Protein AF-A0A1X0S611-F1 (afdb_monomer)

Solvent-accessible surface area (backbone atoms only — not comparable to full-atom values): 12880 Å² total; per-residue (Å²): 136,90,81,84,82,84,80,88,75,86,78,85,78,83,82,81,89,82,76,94,72,79,83,72,86,81,73,83,75,75,50,75,68,51,56,59,52,55,72,75,65,69,83,84,80,80,79,81,92,82,88,82,82,88,85,90,76,90,72,86,75,93,53,73,65,59,56,52,50,50,50,50,52,51,50,50,53,53,49,53,55,48,52,52,51,51,53,52,51,53,52,53,49,53,54,53,49,54,55,50,50,54,52,54,53,54,26,62,75,40,91,64,35,87,59,35,82,76,49,53,73,68,55,40,54,50,52,48,55,53,48,52,52,52,50,53,53,50,49,52,53,50,52,52,51,49,53,51,51,52,52,50,50,50,53,49,50,55,54,49,56,69,70,67,60,68,68,96,86,63,83,82,75,70,83,74,75,63,86,79,77,82,72,77,83,77,78,80,82,83,81,88,72,91,133

Secondary structure (DSSP, 8-state):
----------------------------PPPHHHHHHHHH-----PPPP--------------HHHHHHHHHHHHHHHHHHHHHHHHHHHHHHHHHHHHHHHHHHHHHHSTTHHHHTT--HHHHHHHHHHHHHHHHHHHHHHHHHHHHHHHHHHHHHHHHHHHS---TT----GGG------PPPPPPP------

Radius of gyration: 43.77 Å; Cα contacts (8 Å, |Δi|>4): 21; chains: 1; bounding box: 104×53×118 Å

Sequence (195 aa):
MYSTIDHNTNNNRNNNSNNSTVKLPYDTMPSISDRIYNNKYQPVYQQPPSSNNRETTDVSSPNSMEDEMMQKNMQEIFEKKRRRRESHNAVERRRRENINERINELATLLPDSREAIKSNKGTILRKSVDHIRFLHDKLRQHQQRIQELESALELYRVRLGQQMMPPPGHPLDISAIQPHYHHPPLPPPSNTKDM

InterPro domains:
  IPR011598 Myc-type, basic helix-loop-helix (bHLH) domain [PF00010] (84-135)
  IPR011598 Myc-type, basic helix-loop-helix (bHLH) domain [PS50888] (83-135)
  IPR011598 Myc-type, basic helix-loop-helix (bHLH) domain [SM00353] (89-141)
  IPR036638 Helix-loop-helix DNA-binding domain superfamily [G3DSA:4.10.280.10] (70-164)
  IPR036638 Helix-loop-helix DNA-binding domain superfamily [SSF47459] (84-159)

pLDDT: mean 70.22, std 22.09, range [33.5, 98.69]

Structure (mmCIF, N/CA/C/O backbone):
data_AF-A0A1X0S611-F1
#
_entry.id   AF-A0A1X0S611-F1
#
loop_
_atom_site.group_PDB
_atom_site.id
_atom_site.type_symbol
_atom_site.label_atom_id
_atom_site.label_alt_id
_atom_site.label_comp_id
_atom_site.label_asym_id
_atom_site.label_entity_id
_atom_site.label_seq_id
_atom_site.pdbx_PDB_ins_code
_atom_site.Cartn_x
_atom_site.Cartn_y
_atom_site.Cartn_z
_atom_site.occupancy
_atom_site.B_iso_or_equiv
_atom_site.auth_seq_id
_atom_site.auth_comp_id
_atom_site.auth_asym_id
_atom_site.auth_atom_id
_atom_site.pdbx_PDB_model_num
ATOM 1 N N . MET A 1 1 ? 17.564 -35.921 28.754 1.00 46.03 1 MET A N 1
ATOM 2 C CA . MET A 1 1 ? 17.457 -36.494 27.397 1.00 46.03 1 MET A CA 1
ATOM 3 C C . MET A 1 1 ? 17.409 -35.332 26.425 1.00 46.03 1 MET A C 1
ATOM 5 O O . MET A 1 1 ? 16.431 -34.599 26.426 1.00 46.03 1 MET A O 1
ATOM 9 N N . TYR A 1 2 ? 18.512 -35.083 25.722 1.00 34.78 2 TYR A N 1
ATOM 10 C CA . TYR A 1 2 ? 18.621 -34.000 24.745 1.00 34.78 2 TYR A CA 1
ATOM 11 C C . TYR A 1 2 ? 17.792 -34.345 23.498 1.00 34.78 2 TYR A C 1
ATOM 13 O O . TYR A 1 2 ? 17.845 -35.476 23.025 1.00 34.78 2 TYR A O 1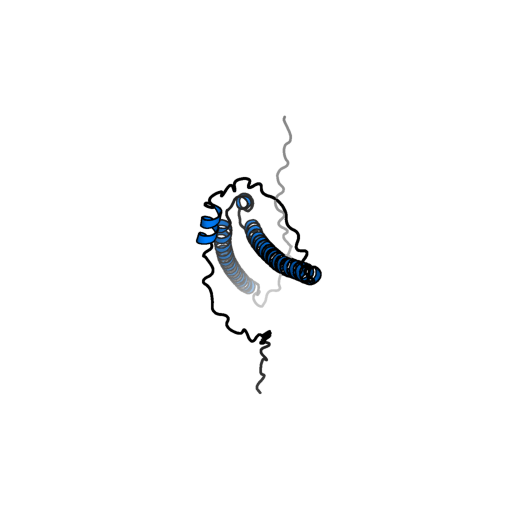
ATOM 21 N N . SER A 1 3 ? 17.041 -33.384 22.962 1.00 46.47 3 SER A 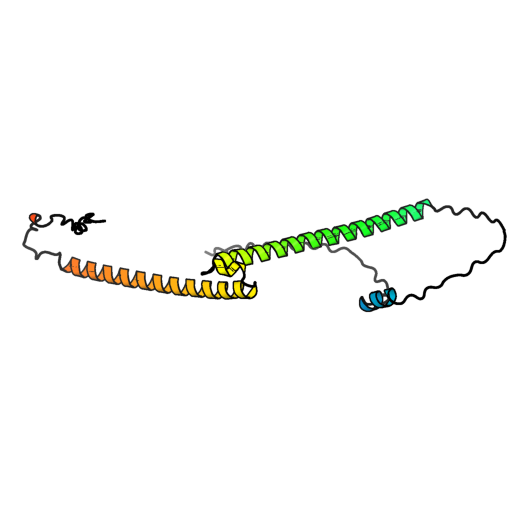N 1
ATOM 22 C CA . SER A 1 3 ? 16.505 -33.448 21.598 1.00 46.47 3 SER A CA 1
ATOM 23 C C . SER A 1 3 ? 16.930 -32.188 20.860 1.00 46.47 3 SER A C 1
ATOM 25 O O . SER A 1 3 ? 16.508 -31.079 21.179 1.00 46.47 3 SER A O 1
ATOM 27 N N . THR A 1 4 ? 17.855 -32.401 19.933 1.00 53.31 4 THR A N 1
ATOM 28 C CA . THR A 1 4 ? 18.449 -31.426 19.024 1.00 53.31 4 THR A CA 1
ATOM 29 C C . THR A 1 4 ? 17.431 -31.065 17.944 1.00 53.31 4 THR A C 1
ATOM 31 O O . THR A 1 4 ? 16.879 -31.949 17.298 1.00 53.31 4 THR A O 1
ATOM 34 N N . ILE A 1 5 ? 17.169 -29.769 17.763 1.00 53.72 5 ILE A N 1
ATOM 35 C CA . ILE A 1 5 ? 16.379 -29.238 16.647 1.00 53.72 5 ILE A CA 1
ATOM 36 C C . ILE A 1 5 ? 17.351 -28.943 15.502 1.00 53.72 5 ILE A C 1
ATOM 38 O O . ILE A 1 5 ? 18.144 -27.997 15.572 1.00 53.72 5 ILE A O 1
ATOM 42 N N . ASP A 1 6 ? 17.295 -29.766 14.458 1.00 52.16 6 ASP A N 1
ATOM 43 C CA . ASP A 1 6 ? 18.127 -29.619 13.267 1.00 52.16 6 ASP A CA 1
ATOM 44 C C . ASP A 1 6 ? 17.764 -28.352 12.480 1.00 52.16 6 ASP A C 1
ATOM 46 O O . ASP A 1 6 ? 16.625 -28.125 12.068 1.00 52.16 6 ASP A O 1
ATOM 50 N N . HIS A 1 7 ? 18.774 -27.510 12.265 1.00 48.69 7 HIS A N 1
ATOM 51 C CA . HIS A 1 7 ? 18.708 -26.319 11.428 1.00 48.69 7 HIS A CA 1
ATOM 52 C C . HIS A 1 7 ? 18.864 -26.706 9.952 1.00 48.69 7 HIS A C 1
ATOM 54 O O . HIS A 1 7 ? 19.963 -27.028 9.502 1.00 48.69 7 HIS A O 1
ATOM 60 N N . ASN A 1 8 ? 17.796 -26.592 9.161 1.00 34.81 8 ASN A N 1
ATOM 61 C CA . ASN A 1 8 ? 17.879 -26.710 7.705 1.00 34.81 8 ASN A CA 1
ATOM 62 C C . ASN A 1 8 ? 18.282 -25.362 7.077 1.00 34.81 8 ASN A C 1
ATOM 64 O O . ASN A 1 8 ? 17.438 -24.550 6.699 1.00 34.81 8 ASN A O 1
ATOM 68 N N . THR A 1 9 ? 19.590 -25.103 6.999 1.00 45.81 9 THR A N 1
ATOM 69 C CA . THR A 1 9 ? 20.160 -23.999 6.209 1.00 45.81 9 THR A CA 1
ATOM 70 C C . THR A 1 9 ? 20.508 -24.511 4.815 1.00 45.81 9 THR A C 1
ATOM 72 O O . THR A 1 9 ? 21.551 -25.131 4.609 1.00 45.81 9 THR A O 1
ATOM 75 N N . ASN A 1 10 ? 19.645 -24.225 3.841 1.00 37.78 10 ASN A N 1
ATOM 76 C CA . ASN A 1 10 ? 19.917 -24.500 2.432 1.00 37.78 10 ASN A CA 1
ATOM 77 C C . ASN A 1 10 ? 20.967 -23.512 1.890 1.00 37.78 10 ASN A C 1
ATOM 79 O O . ASN A 1 10 ? 20.659 -22.428 1.397 1.00 37.78 10 ASN A O 1
ATOM 83 N N . ASN A 1 11 ? 22.233 -23.913 1.997 1.00 38.81 11 ASN A N 1
ATOM 84 C CA . ASN A 1 11 ? 23.381 -23.290 1.347 1.00 38.81 11 ASN A CA 1
ATOM 85 C C . ASN A 1 11 ? 23.437 -23.708 -0.129 1.00 38.81 11 ASN A C 1
ATOM 87 O O . ASN A 1 11 ? 23.967 -24.768 -0.448 1.00 38.81 11 ASN A O 1
ATOM 91 N N . ASN A 1 12 ? 22.973 -22.858 -1.046 1.00 34.50 12 ASN A N 1
ATOM 92 C CA . ASN A 1 12 ? 23.286 -23.015 -2.469 1.00 34.50 12 ASN A CA 1
ATOM 93 C C . ASN A 1 12 ? 24.496 -22.139 -2.840 1.00 34.50 12 ASN A C 1
ATOM 95 O O . ASN A 1 12 ? 24.361 -21.064 -3.424 1.00 34.50 12 ASN A O 1
ATOM 99 N N . ARG A 1 13 ? 25.695 -22.585 -2.438 1.00 36.66 13 ARG A N 1
ATOM 100 C CA . ARG A 1 13 ? 26.975 -22.080 -2.960 1.00 36.66 13 ARG A CA 1
ATOM 101 C C . ARG A 1 13 ? 27.316 -22.872 -4.215 1.00 36.66 13 ARG A C 1
ATOM 103 O O . ARG A 1 13 ? 27.885 -23.954 -4.120 1.00 36.66 13 ARG A O 1
ATOM 110 N N . ASN A 1 14 ? 27.006 -22.319 -5.382 1.00 35.62 14 ASN A N 1
ATOM 111 C CA . ASN A 1 14 ? 27.506 -22.865 -6.636 1.00 35.62 14 ASN A CA 1
ATOM 112 C C . ASN A 1 14 ? 28.838 -22.180 -6.983 1.00 35.62 14 ASN A C 1
ATOM 114 O O . ASN A 1 14 ? 28.870 -21.095 -7.564 1.00 35.62 14 ASN A O 1
ATOM 118 N N . ASN A 1 15 ? 29.935 -22.801 -6.545 1.00 35.25 15 ASN A N 1
ATOM 119 C CA . ASN A 1 15 ? 31.298 -22.465 -6.944 1.00 35.25 15 ASN A CA 1
ATOM 120 C C . ASN A 1 15 ? 31.569 -23.075 -8.322 1.00 35.25 15 ASN A C 1
ATOM 122 O O . ASN A 1 15 ? 31.687 -24.291 -8.440 1.00 35.25 15 ASN A O 1
ATOM 126 N N . ASN A 1 16 ? 31.742 -22.237 -9.341 1.00 33.53 16 ASN A N 1
ATOM 127 C CA . ASN A 1 16 ? 32.434 -22.635 -10.563 1.00 33.53 16 ASN A CA 1
ATOM 128 C C . ASN A 1 16 ? 33.690 -21.771 -10.717 1.00 33.53 16 ASN A C 1
ATOM 130 O O . ASN A 1 16 ? 33.686 -20.737 -11.386 1.00 33.53 16 ASN A O 1
ATOM 134 N N . SER A 1 17 ? 34.753 -22.184 -10.024 1.00 40.09 17 SER A N 1
ATOM 135 C CA . SER A 1 17 ? 36.119 -21.783 -10.347 1.00 40.09 17 SER A CA 1
ATOM 136 C C . SER A 1 17 ? 36.537 -22.551 -11.585 1.00 40.09 17 SER A C 1
ATOM 138 O O . SER A 1 17 ? 36.675 -23.764 -11.497 1.00 40.09 17 SER A O 1
ATOM 140 N N . ASN A 1 18 ? 36.723 -21.842 -12.697 1.00 40.16 18 ASN A N 1
ATOM 141 C CA . ASN A 1 18 ? 37.739 -22.109 -13.717 1.00 40.16 18 ASN A CA 1
ATOM 142 C C . ASN A 1 18 ? 37.683 -20.993 -14.765 1.00 40.16 18 ASN A C 1
ATOM 144 O O . ASN A 1 18 ? 36.907 -21.062 -15.715 1.00 40.16 18 ASN A O 1
ATOM 148 N N . ASN A 1 19 ? 38.524 -19.967 -14.607 1.00 33.50 19 ASN A N 1
ATOM 149 C CA . ASN A 1 19 ? 39.162 -19.375 -15.778 1.00 33.50 19 ASN A CA 1
ATOM 150 C C . ASN A 1 19 ? 40.484 -18.696 -15.400 1.00 33.50 19 ASN A C 1
ATOM 152 O O . ASN A 1 19 ? 40.504 -17.582 -14.869 1.00 33.50 19 ASN A O 1
ATOM 156 N N . SER A 1 20 ? 41.588 -19.382 -15.691 1.00 42.25 20 SER A N 1
ATOM 157 C CA . SER A 1 20 ? 42.933 -18.814 -15.739 1.00 42.25 20 SER A CA 1
ATOM 158 C C . SER A 1 20 ? 42.959 -17.689 -16.774 1.00 42.25 20 SER A C 1
ATOM 160 O O . SER A 1 20 ? 43.122 -17.923 -17.967 1.00 42.25 20 SER A O 1
ATOM 162 N N . THR A 1 21 ? 42.756 -16.453 -16.320 1.00 40.72 21 THR A N 1
ATOM 163 C CA . THR A 1 21 ? 42.881 -15.265 -17.167 1.00 40.72 21 THR A CA 1
ATOM 164 C C . THR A 1 21 ? 44.327 -14.800 -17.113 1.00 40.72 21 THR A C 1
ATOM 166 O O . THR A 1 21 ? 44.762 -14.174 -16.146 1.00 40.72 21 THR A O 1
ATOM 169 N N . VAL A 1 22 ? 45.074 -15.139 -18.161 1.00 44.94 22 VAL A N 1
ATOM 170 C CA . VAL A 1 22 ? 46.341 -14.494 -18.513 1.00 44.94 22 VAL A CA 1
ATOM 171 C C . VAL A 1 22 ? 46.105 -12.978 -18.525 1.00 44.94 22 VAL A C 1
ATOM 173 O O . VAL A 1 22 ? 45.240 -12.487 -19.251 1.00 44.94 22 VAL A O 1
ATOM 176 N N . LYS A 1 23 ? 46.822 -12.233 -17.675 1.00 43.84 23 LYS A N 1
ATOM 177 C CA . LYS A 1 23 ? 46.734 -10.769 -17.619 1.00 43.84 23 LYS A CA 1
ATOM 178 C C . LYS A 1 23 ? 47.411 -10.182 -18.860 1.00 43.84 23 LYS A C 1
ATOM 180 O O . LYS A 1 23 ? 48.634 -10.123 -18.917 1.00 43.84 23 LYS A O 1
ATOM 185 N N . LEU A 1 24 ? 46.616 -9.756 -19.838 1.00 41.81 24 LEU A N 1
ATOM 186 C CA . LEU A 1 24 ? 47.072 -8.844 -20.889 1.00 41.81 24 LEU A CA 1
ATOM 187 C C . LEU A 1 24 ? 47.237 -7.430 -20.297 1.00 41.81 24 LEU A C 1
ATOM 189 O O . LEU A 1 24 ? 46.430 -7.046 -19.442 1.00 41.81 24 LEU A O 1
ATOM 193 N N . PRO A 1 25 ? 48.258 -6.659 -20.712 1.00 50.97 25 PRO A N 1
ATOM 194 C CA . PRO A 1 25 ? 48.438 -5.288 -20.260 1.00 50.97 25 PRO A CA 1
ATOM 195 C C . PRO A 1 25 ? 47.278 -4.423 -20.764 1.00 50.97 25 PRO A C 1
ATOM 197 O O . PRO A 1 25 ? 46.859 -4.495 -21.915 1.00 50.97 25 PRO A O 1
ATOM 200 N N . TYR A 1 26 ? 46.717 -3.651 -19.847 1.00 36.66 26 TYR A N 1
ATOM 201 C CA . TYR A 1 26 ? 45.589 -2.756 -20.059 1.00 36.66 26 TYR A CA 1
ATOM 202 C C . TYR A 1 26 ? 46.072 -1.509 -20.801 1.00 36.66 26 TYR A C 1
ATOM 204 O O . TYR A 1 26 ? 46.675 -0.629 -20.191 1.00 36.66 26 TYR A O 1
ATOM 212 N N . ASP A 1 27 ? 45.752 -1.411 -22.089 1.00 46.06 27 ASP A N 1
ATOM 213 C CA . ASP A 1 27 ? 45.597 -0.108 -22.726 1.00 46.06 27 ASP A CA 1
ATOM 214 C C . ASP A 1 27 ? 44.332 0.549 -22.162 1.00 46.06 27 ASP A C 1
ATOM 216 O O . ASP A 1 27 ? 43.237 -0.026 -22.168 1.00 46.06 27 ASP A O 1
ATOM 220 N N . THR A 1 28 ? 44.505 1.748 -21.613 1.00 61.50 28 THR A N 1
ATOM 221 C CA . THR A 1 28 ? 43.464 2.605 -21.043 1.00 61.50 28 THR A CA 1
ATOM 222 C C . THR A 1 28 ? 42.256 2.695 -21.978 1.00 61.50 28 THR A C 1
ATOM 224 O O . THR A 1 28 ? 42.319 3.302 -23.045 1.00 61.50 28 THR A O 1
ATOM 227 N N . MET A 1 29 ? 41.125 2.104 -21.583 1.00 54.28 29 MET A N 1
ATOM 228 C CA . MET A 1 29 ? 39.867 2.269 -22.314 1.00 54.28 29 MET A CA 1
ATOM 229 C C . MET A 1 29 ? 39.398 3.727 -22.183 1.00 54.28 29 MET A C 1
ATOM 231 O O . MET A 1 29 ? 39.235 4.185 -21.049 1.00 54.28 29 MET A O 1
ATOM 235 N N . PRO A 1 30 ? 39.130 4.447 -23.292 1.00 57.91 30 PRO A N 1
ATOM 236 C CA . PRO A 1 30 ? 38.671 5.828 -23.219 1.00 57.91 30 PRO A CA 1
ATOM 237 C C . PRO A 1 30 ? 37.343 5.913 -22.469 1.00 57.91 30 PRO A C 1
ATOM 239 O O . PRO A 1 30 ? 36.45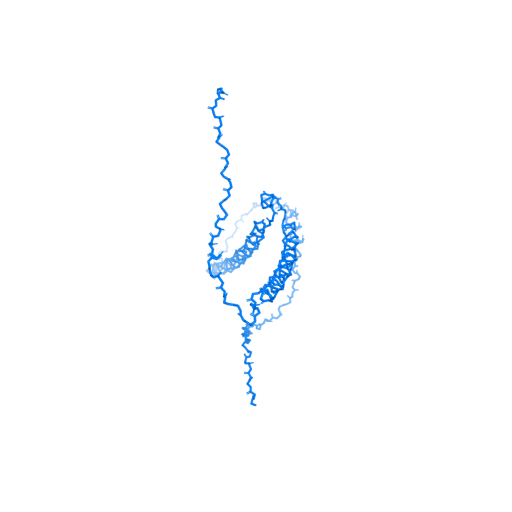6 5.064 -22.657 1.00 57.91 30 PRO A O 1
ATOM 242 N N . SER A 1 31 ? 37.208 6.949 -21.643 1.00 63.25 31 SER A N 1
ATOM 243 C CA . SER A 1 31 ? 36.001 7.226 -20.874 1.00 63.25 31 SER A CA 1
ATOM 244 C C . SER A 1 31 ? 34.794 7.382 -21.804 1.00 63.25 31 SER A C 1
ATOM 246 O O . SER A 1 31 ? 34.913 7.725 -22.983 1.00 63.25 31 SER A O 1
ATOM 248 N N . ILE A 1 32 ? 33.589 7.153 -21.280 1.00 55.84 32 ILE A N 1
ATOM 249 C CA . ILE A 1 32 ? 32.337 7.388 -22.019 1.00 55.84 32 ILE A CA 1
ATOM 250 C C . ILE A 1 32 ? 32.282 8.844 -22.517 1.00 55.84 32 ILE A C 1
ATOM 252 O O . ILE A 1 32 ? 31.799 9.100 -23.620 1.00 55.84 32 ILE A O 1
ATOM 256 N N . SER A 1 33 ? 32.864 9.767 -21.749 1.00 55.22 33 SER A N 1
ATOM 257 C CA . SER A 1 33 ? 33.065 11.167 -22.124 1.00 55.22 33 SER A CA 1
ATOM 258 C C . SER A 1 33 ? 33.928 11.317 -23.385 1.00 55.22 33 SER A C 1
ATOM 260 O O . SER A 1 33 ? 33.558 12.060 -24.292 1.00 55.22 33 SER A O 1
ATOM 262 N N . ASP A 1 34 ? 35.017 10.549 -23.490 1.00 54.09 34 ASP A N 1
ATOM 263 C CA . ASP A 1 34 ? 35.972 10.610 -24.607 1.00 54.09 34 ASP A CA 1
ATOM 264 C C . ASP A 1 34 ? 35.366 10.049 -25.900 1.00 54.09 34 ASP A C 1
ATOM 266 O O . ASP A 1 34 ? 35.589 10.578 -26.989 1.00 54.09 34 ASP A O 1
ATOM 270 N N . ARG A 1 35 ? 34.518 9.015 -25.795 1.00 62.72 35 ARG A N 1
ATOM 271 C CA . ARG A 1 35 ? 33.796 8.470 -26.959 1.00 62.72 35 ARG A CA 1
ATOM 272 C C . ARG A 1 35 ? 32.777 9.449 -27.532 1.00 62.72 35 ARG A C 1
ATOM 274 O O . ARG A 1 35 ? 32.629 9.527 -28.749 1.00 62.72 35 ARG A O 1
ATOM 281 N N . ILE A 1 36 ? 32.060 10.172 -26.674 1.00 54.66 36 ILE A N 1
ATOM 282 C CA . ILE A 1 36 ? 31.048 11.142 -27.113 1.00 54.66 36 ILE A CA 1
ATOM 283 C C . ILE A 1 36 ? 31.720 12.380 -27.722 1.00 54.66 36 ILE A C 1
ATOM 285 O O . ILE A 1 36 ? 31.214 12.916 -28.708 1.00 54.66 36 ILE A O 1
ATOM 289 N N . TYR A 1 37 ? 32.880 12.794 -27.200 1.00 53.16 37 TYR A N 1
ATOM 290 C CA . TYR A 1 37 ? 33.639 13.921 -27.743 1.00 53.16 37 TYR A CA 1
ATOM 291 C C . TYR A 1 37 ? 34.227 13.614 -29.133 1.00 53.16 37 TYR A C 1
ATOM 293 O O . TYR A 1 37 ? 34.031 14.398 -30.064 1.00 53.16 37 TYR A O 1
ATOM 301 N N . ASN A 1 38 ? 34.830 12.432 -29.321 1.00 52.34 38 ASN A N 1
ATOM 302 C CA . ASN A 1 38 ? 35.396 12.029 -30.617 1.00 52.34 38 ASN A CA 1
ATOM 303 C C . ASN A 1 38 ? 34.352 11.877 -31.734 1.00 52.34 38 ASN A C 1
ATOM 305 O O . ASN A 1 38 ? 34.681 12.056 -32.902 1.00 52.34 38 ASN A O 1
ATOM 309 N N . ASN A 1 39 ? 33.094 11.570 -31.405 1.00 53.56 39 ASN A N 1
ATOM 310 C CA . ASN A 1 39 ? 32.045 11.414 -32.416 1.00 53.56 39 ASN A CA 1
ATOM 311 C C . ASN A 1 39 ? 31.429 12.753 -32.868 1.00 53.56 39 ASN A C 1
ATOM 313 O O . ASN A 1 39 ? 30.720 12.788 -33.871 1.00 53.56 39 ASN A O 1
ATOM 317 N N . LYS A 1 40 ? 31.667 13.850 -32.132 1.00 47.44 40 LYS A N 1
ATOM 318 C CA . LYS A 1 40 ? 31.130 15.186 -32.454 1.00 47.44 40 LYS A CA 1
ATOM 319 C C . LYS A 1 40 ? 32.130 16.079 -33.203 1.00 47.44 40 LYS A C 1
ATOM 321 O O . LYS A 1 40 ? 31.713 17.067 -33.797 1.00 47.44 40 LYS A O 1
ATOM 326 N N . TYR A 1 41 ? 33.415 15.713 -33.210 1.00 47.78 41 TYR A N 1
ATOM 327 C CA . TYR A 1 41 ? 34.498 16.438 -33.881 1.00 47.78 41 TYR A CA 1
ATOM 328 C C . TYR A 1 41 ? 35.406 15.468 -34.657 1.00 47.78 41 TYR A C 1
ATOM 330 O O . TYR A 1 41 ? 36.526 15.181 -34.248 1.00 47.78 41 TYR A O 1
ATOM 338 N N . GLN A 1 42 ? 34.924 14.957 -35.790 1.00 42.88 42 GLN A N 1
ATOM 339 C CA . GLN A 1 42 ? 35.771 14.357 -36.827 1.00 42.88 42 GLN A CA 1
ATOM 340 C C . GLN A 1 42 ? 35.903 15.375 -37.973 1.00 42.88 42 GLN A C 1
ATOM 342 O O . GLN A 1 42 ? 34.872 15.824 -38.482 1.00 42.88 42 GLN A O 1
ATOM 347 N N . PRO A 1 43 ? 37.119 15.784 -38.381 1.00 46.09 43 PRO A N 1
ATOM 348 C CA . PRO A 1 43 ? 37.293 16.616 -39.563 1.00 46.09 43 PRO A CA 1
ATOM 349 C C . PRO A 1 43 ? 36.960 15.793 -40.814 1.00 46.09 43 PRO A C 1
ATOM 351 O O . PRO A 1 43 ? 37.467 14.690 -41.008 1.00 46.09 43 PRO A O 1
ATOM 354 N N . VAL A 1 44 ? 36.091 16.331 -41.670 1.00 46.47 44 VAL A N 1
ATOM 355 C CA . VAL A 1 44 ? 35.784 15.750 -42.981 1.00 46.47 44 VAL A CA 1
ATOM 356 C C . VAL A 1 44 ? 37.004 15.950 -43.879 1.00 46.47 44 VAL A C 1
ATOM 358 O O . VAL A 1 44 ? 37.215 17.034 -44.415 1.00 46.47 44 VAL A O 1
ATOM 361 N N . TYR A 1 45 ? 37.822 14.914 -44.048 1.00 40.16 45 TYR A N 1
ATOM 362 C CA . TYR A 1 45 ? 38.813 14.891 -45.119 1.00 40.16 45 TYR A CA 1
ATOM 363 C C . TYR A 1 45 ? 38.128 14.446 -46.414 1.00 40.16 45 TYR A C 1
ATOM 365 O O . TYR A 1 45 ? 37.970 13.256 -46.680 1.00 40.16 45 TYR A O 1
ATOM 373 N N . GLN A 1 46 ? 37.706 15.418 -47.225 1.00 41.88 46 GLN A N 1
ATOM 374 C CA . GLN A 1 46 ? 37.453 15.204 -48.649 1.00 41.88 46 GLN A CA 1
ATOM 375 C C . GLN A 1 46 ? 38.799 14.876 -49.322 1.00 41.88 46 GLN A C 1
ATOM 377 O O . GLN A 1 46 ? 39.719 15.692 -49.278 1.00 41.88 46 GLN A O 1
ATOM 382 N N . GLN A 1 47 ? 38.937 13.700 -49.938 1.00 43.44 47 GLN A N 1
ATOM 383 C CA . GLN A 1 47 ? 40.083 13.406 -50.810 1.00 43.44 47 GLN A CA 1
ATOM 384 C C . GLN A 1 47 ? 39.830 13.964 -52.228 1.00 43.44 47 GLN A C 1
ATOM 386 O O . GLN A 1 47 ? 38.696 13.875 -52.706 1.00 43.44 47 GLN A O 1
ATOM 391 N N . PRO A 1 48 ? 40.842 14.531 -52.919 1.00 47.47 48 PRO A N 1
ATOM 392 C CA . PRO A 1 48 ? 40.713 14.965 -54.312 1.00 47.47 48 PRO A CA 1
ATOM 393 C C . PRO A 1 48 ? 40.745 13.768 -55.287 1.00 47.47 48 PRO A C 1
ATOM 395 O O . PRO A 1 48 ? 41.310 12.725 -54.951 1.00 47.47 48 PRO A O 1
ATOM 398 N N . PRO A 1 49 ? 40.195 13.891 -56.513 1.00 45.16 49 PRO A N 1
ATOM 399 C CA . PRO A 1 49 ? 40.282 12.830 -57.507 1.00 45.16 49 PRO A CA 1
ATOM 400 C C . PRO A 1 49 ? 41.686 12.819 -58.126 1.00 45.16 49 PRO A C 1
ATOM 402 O O . PRO A 1 49 ? 42.095 13.776 -58.780 1.00 45.16 49 PRO A O 1
ATOM 405 N N . SER A 1 50 ? 42.436 11.736 -57.931 1.00 38.34 50 SER A N 1
ATOM 406 C CA . SER A 1 50 ? 43.688 11.492 -58.652 1.00 38.34 50 SER A CA 1
ATOM 407 C C . SER A 1 50 ? 43.460 10.478 -59.766 1.00 38.34 50 SER A C 1
ATOM 409 O O . SER A 1 50 ? 43.234 9.296 -59.530 1.00 38.34 50 SER A O 1
ATOM 411 N N . SER A 1 51 ? 43.530 10.965 -60.998 1.00 45.56 51 SER A N 1
ATOM 412 C CA . SER A 1 51 ? 43.734 10.175 -62.206 1.00 45.56 51 SER A CA 1
ATOM 413 C C . SER A 1 51 ? 45.217 9.828 -62.358 1.00 45.56 51 SER A C 1
ATOM 415 O O . SER A 1 51 ? 46.032 10.746 -62.434 1.00 45.56 51 SER A O 1
ATOM 417 N N . ASN A 1 52 ? 45.561 8.536 -62.445 1.00 41.50 52 ASN A N 1
ATOM 418 C CA . ASN A 1 52 ? 46.586 8.020 -63.362 1.00 41.50 52 ASN A CA 1
ATOM 419 C C . ASN A 1 52 ? 46.632 6.481 -63.414 1.00 41.50 52 ASN A C 1
ATOM 421 O O . ASN A 1 52 ? 46.175 5.782 -62.517 1.00 41.50 52 ASN A O 1
ATOM 425 N N . ASN A 1 53 ? 47.134 6.007 -64.553 1.00 44.97 53 ASN A N 1
ATOM 426 C CA . ASN A 1 53 ? 46.972 4.694 -65.175 1.00 44.97 53 ASN A CA 1
ATOM 427 C C . ASN A 1 53 ? 47.720 3.505 -64.533 1.00 44.97 53 ASN A C 1
ATOM 429 O O . ASN A 1 53 ? 48.816 3.671 -64.018 1.00 44.97 53 ASN A O 1
ATOM 433 N N . ARG A 1 54 ? 47.122 2.315 -64.749 1.00 47.03 54 ARG A N 1
ATOM 434 C CA . ARG A 1 54 ? 47.686 0.972 -65.049 1.00 47.03 54 ARG A CA 1
ATOM 435 C C . ARG A 1 54 ? 49.014 0.558 -64.393 1.00 47.03 54 ARG A C 1
ATOM 437 O O . ARG A 1 54 ? 50.04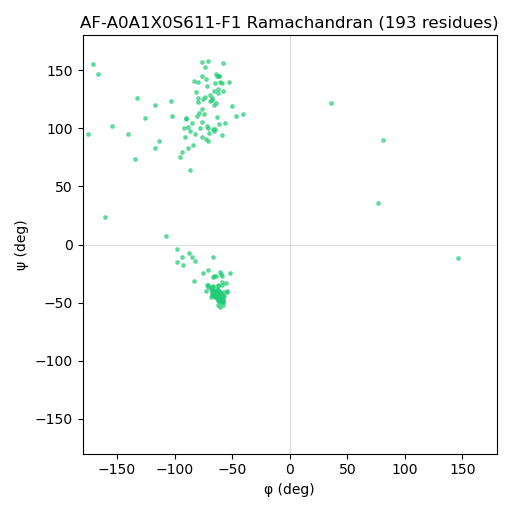7 1.061 -64.797 1.00 47.03 54 ARG A O 1
ATOM 444 N N . GLU A 1 55 ? 48.993 -0.545 -63.637 1.00 38.59 55 GLU A N 1
ATOM 445 C CA . GLU A 1 55 ? 49.652 -1.804 -64.035 1.00 38.59 55 GLU A CA 1
ATOM 446 C C . GLU A 1 55 ? 49.199 -2.980 -63.155 1.00 38.59 55 GLU A C 1
ATOM 448 O O . GLU A 1 55 ? 48.855 -2.827 -61.986 1.00 38.59 55 GLU A O 1
ATOM 453 N N . THR A 1 56 ? 49.134 -4.152 -63.772 1.00 54.03 56 THR A N 1
ATOM 454 C CA . THR A 1 56 ? 48.690 -5.435 -63.232 1.00 54.03 56 THR A CA 1
ATOM 455 C C . THR A 1 56 ? 49.779 -6.107 -62.400 1.00 54.03 56 THR A C 1
ATOM 457 O O . THR A 1 56 ? 50.833 -6.420 -62.946 1.00 54.03 56 THR A O 1
ATOM 460 N N . THR A 1 57 ? 49.477 -6.474 -61.156 1.00 44.03 57 THR A N 1
ATOM 461 C CA . THR A 1 57 ? 50.035 -7.674 -60.513 1.00 44.03 57 THR A CA 1
ATOM 462 C C . THR A 1 57 ? 48.943 -8.344 -59.684 1.00 44.03 57 THR A C 1
ATOM 464 O O . THR A 1 57 ? 48.648 -7.980 -58.549 1.00 44.03 57 THR A O 1
ATOM 467 N N . ASP A 1 58 ? 48.300 -9.322 -60.320 1.00 48.50 58 ASP A N 1
ATOM 468 C CA . ASP A 1 58 ? 47.557 -10.392 -59.666 1.00 48.50 58 ASP A CA 1
ATOM 469 C C . ASP A 1 58 ? 48.509 -11.115 -58.706 1.00 48.50 58 ASP A C 1
ATOM 471 O O . ASP A 1 58 ? 49.411 -11.843 -59.121 1.00 48.50 58 ASP A O 1
ATOM 475 N N . VAL A 1 59 ? 48.341 -10.848 -57.413 1.00 50.31 59 VAL A N 1
ATOM 476 C CA . VAL A 1 59 ? 48.810 -11.736 -56.354 1.00 50.31 59 VAL A CA 1
ATOM 477 C C . VAL A 1 59 ? 47.558 -12.251 -55.671 1.00 50.31 59 VAL A C 1
ATOM 479 O O . VAL A 1 59 ? 47.015 -11.643 -54.749 1.00 50.31 59 VAL A O 1
ATOM 482 N N . SER A 1 60 ? 47.075 -13.364 -56.209 1.00 50.28 60 SER A N 1
ATOM 483 C CA . SER A 1 60 ? 46.043 -14.216 -55.643 1.00 50.28 60 SER A CA 1
ATOM 484 C C . SER A 1 60 ? 46.236 -14.357 -54.129 1.00 50.28 60 SER A C 1
ATOM 486 O O . SER A 1 60 ? 47.213 -14.941 -53.665 1.00 50.28 60 SER A O 1
ATOM 488 N N . SER A 1 61 ? 45.304 -13.790 -53.364 1.00 54.78 61 SER A N 1
ATOM 489 C CA . SER A 1 61 ? 45.233 -13.914 -51.909 1.00 54.78 61 SER A CA 1
ATOM 490 C C . SER A 1 61 ? 44.368 -15.132 -51.576 1.00 54.78 61 SER A C 1
ATOM 492 O O . SER A 1 61 ? 43.155 -15.087 -51.808 1.00 54.78 61 SER A O 1
ATOM 494 N N . PRO A 1 62 ? 44.923 -16.246 -51.071 1.00 55.62 62 PRO A N 1
ATOM 495 C CA . PRO A 1 62 ? 44.114 -17.390 -50.708 1.00 55.62 62 PRO A CA 1
ATOM 496 C C . PRO A 1 62 ? 43.778 -17.267 -49.222 1.00 55.62 62 PRO A C 1
ATOM 498 O O . PRO A 1 62 ? 44.460 -17.877 -48.416 1.00 55.62 62 PRO A O 1
ATOM 501 N N . ASN A 1 63 ? 42.793 -16.437 -48.846 1.00 54.62 63 ASN A N 1
ATOM 502 C CA . ASN A 1 63 ? 42.191 -16.515 -47.499 1.00 54.62 63 ASN A CA 1
ATOM 503 C C . ASN A 1 63 ? 40.799 -15.869 -47.333 1.00 54.62 63 ASN A C 1
ATOM 505 O O . ASN A 1 63 ? 40.364 -15.570 -46.224 1.00 54.62 63 ASN A O 1
ATOM 509 N N . SER A 1 64 ? 40.031 -15.730 -48.420 1.00 60.59 64 SER A N 1
ATOM 510 C CA . SER A 1 64 ? 38.681 -15.134 -48.382 1.00 60.59 64 SER A CA 1
ATOM 511 C C . SER A 1 64 ? 37.677 -15.883 -47.487 1.00 60.59 64 SER A C 1
ATOM 513 O O . SER A 1 64 ? 36.703 -15.282 -47.045 1.00 60.59 64 SER A O 1
ATOM 515 N N . MET A 1 65 ? 37.886 -17.179 -47.227 1.00 62.62 65 MET A N 1
ATOM 516 C CA . MET A 1 65 ? 36.971 -17.992 -46.411 1.00 62.62 65 MET A CA 1
ATOM 517 C C . MET A 1 65 ? 37.227 -17.841 -44.902 1.00 62.62 65 MET A C 1
ATOM 519 O O . MET A 1 65 ? 36.285 -17.916 -44.114 1.00 62.62 65 MET A O 1
ATOM 523 N N . GLU A 1 66 ? 38.478 -17.606 -44.484 1.00 62.44 66 GLU A N 1
ATOM 524 C CA . GLU A 1 66 ? 38.834 -17.404 -43.070 1.00 62.44 66 GLU A CA 1
ATOM 525 C C . GLU A 1 66 ? 38.359 -16.039 -42.558 1.00 62.44 66 GLU A C 1
ATOM 527 O O . GLU A 1 66 ? 37.803 -15.961 -41.460 1.00 62.44 66 GLU A O 1
ATOM 532 N N . ASP A 1 67 ? 38.475 -14.985 -43.371 1.00 67.00 67 ASP A N 1
ATOM 533 C CA . ASP A 1 67 ? 37.984 -13.647 -43.021 1.00 67.00 67 ASP A CA 1
ATOM 534 C C . ASP A 1 67 ? 36.452 -13.601 -42.903 1.00 67.00 67 ASP A C 1
ATOM 536 O O . ASP A 1 67 ? 35.911 -13.014 -41.961 1.00 67.00 67 ASP A O 1
ATOM 540 N N . GLU A 1 68 ? 35.734 -14.284 -43.799 1.00 72.00 68 GLU A N 1
ATOM 541 C CA . GLU A 1 68 ? 34.270 -14.380 -43.764 1.00 72.00 68 GLU A CA 1
ATOM 542 C C . GLU A 1 68 ? 33.787 -15.193 -42.547 1.00 72.00 68 GLU A C 1
ATOM 544 O O . GLU A 1 68 ? 32.837 -14.812 -41.849 1.00 72.00 68 GLU A O 1
ATOM 549 N N . MET A 1 69 ? 34.499 -16.274 -42.211 1.00 74.25 69 MET A N 1
ATOM 550 C CA . MET A 1 69 ? 34.235 -17.081 -41.019 1.00 74.25 69 MET A CA 1
ATOM 551 C C . MET A 1 69 ? 34.528 -16.306 -39.726 1.00 74.25 69 MET A C 1
ATOM 553 O O . MET A 1 69 ? 33.749 -16.374 -38.768 1.00 74.25 69 MET A O 1
ATOM 557 N N . MET A 1 70 ? 35.604 -15.517 -39.698 1.00 78.31 70 MET A N 1
ATOM 558 C CA . MET A 1 70 ? 35.959 -14.675 -38.559 1.00 78.31 70 MET A CA 1
ATOM 559 C C . MET A 1 70 ? 34.958 -13.527 -38.374 1.00 78.31 70 MET A C 1
ATOM 561 O O . MET A 1 70 ? 34.562 -13.237 -37.241 1.00 78.31 70 MET A O 1
ATOM 565 N N . GLN A 1 71 ? 34.465 -12.936 -39.466 1.00 80.38 71 GLN A N 1
ATOM 566 C CA . GLN A 1 71 ? 33.419 -11.913 -39.447 1.00 80.38 71 GLN A CA 1
ATOM 567 C C . GLN A 1 71 ? 32.079 -12.468 -38.943 1.00 80.38 71 GLN A C 1
ATOM 569 O O . GLN A 1 71 ? 31.424 -11.828 -38.115 1.00 80.38 71 GLN A O 1
ATOM 574 N N . LYS A 1 72 ? 31.698 -13.681 -39.360 1.00 80.94 72 LYS A N 1
ATOM 575 C CA . LYS A 1 72 ? 30.501 -14.371 -38.860 1.00 80.94 72 LYS A CA 1
ATOM 576 C C . LYS A 1 72 ? 30.613 -14.711 -37.372 1.00 80.94 72 LYS A C 1
ATOM 578 O O . LYS A 1 72 ? 29.692 -14.426 -36.611 1.00 80.94 72 LYS A O 1
ATOM 583 N N . ASN A 1 73 ? 31.756 -15.235 -36.927 1.00 83.94 73 ASN A N 1
ATOM 584 C CA . ASN A 1 73 ? 32.001 -15.522 -35.510 1.00 83.94 73 ASN A CA 1
ATOM 585 C C . ASN A 1 73 ? 31.955 -14.240 -34.656 1.00 83.94 73 ASN A C 1
ATOM 587 O O . ASN A 1 73 ? 31.356 -14.208 -33.580 1.00 83.94 73 ASN A O 1
ATOM 591 N N . MET A 1 74 ? 32.517 -13.142 -35.165 1.00 82.12 74 MET A N 1
ATOM 592 C CA . MET A 1 74 ? 32.386 -11.812 -34.572 1.00 82.12 74 MET A CA 1
ATOM 593 C C . MET A 1 74 ? 30.916 -11.394 -34.448 1.00 82.12 74 MET A C 1
ATOM 595 O O . MET A 1 74 ? 30.466 -11.047 -33.354 1.00 82.12 74 MET A O 1
ATOM 599 N N . GLN A 1 75 ? 30.140 -11.472 -35.529 1.00 86.00 75 GLN A N 1
ATOM 600 C CA . GLN A 1 75 ? 28.710 -11.150 -35.511 1.00 86.00 75 GLN A CA 1
ATOM 601 C C . GLN A 1 75 ? 27.948 -12.010 -34.494 1.00 86.00 75 GLN A C 1
ATOM 603 O O . GLN A 1 75 ? 27.193 -11.463 -33.692 1.00 86.00 75 GLN A O 1
ATOM 608 N N . GLU A 1 76 ? 28.207 -13.316 -34.432 1.00 86.75 76 GLU A N 1
ATOM 609 C CA . GLU A 1 76 ? 27.596 -14.230 -33.460 1.00 86.75 76 GLU A CA 1
ATOM 610 C C . GLU A 1 76 ? 27.947 -13.875 -32.005 1.00 86.75 76 GLU A C 1
ATOM 612 O O . GLU A 1 76 ? 27.085 -13.915 -31.119 1.00 86.75 76 GLU A O 1
ATOM 617 N N . ILE A 1 77 ? 29.187 -13.461 -31.729 1.00 87.81 77 ILE A N 1
ATOM 618 C CA . ILE A 1 77 ? 29.595 -12.985 -30.400 1.00 87.81 77 ILE A CA 1
ATOM 619 C C . ILE A 1 77 ? 28.846 -11.694 -30.032 1.00 87.81 77 ILE A C 1
ATOM 621 O O . ILE A 1 77 ? 28.341 -11.566 -28.906 1.00 87.81 77 ILE A O 1
ATOM 625 N N . PHE A 1 78 ? 28.733 -10.744 -30.965 1.00 90.12 78 PHE A N 1
ATOM 626 C CA . PHE A 1 78 ? 27.984 -9.499 -30.766 1.00 90.12 78 PHE A CA 1
ATOM 627 C C . PHE A 1 78 ? 26.488 -9.759 -30.547 1.00 90.12 78 PHE A C 1
ATOM 629 O O . PHE A 1 78 ? 25.896 -9.215 -29.609 1.00 90.12 78 PHE A O 1
ATOM 636 N N . GLU A 1 79 ? 25.900 -10.647 -31.343 1.00 91.31 79 GLU A N 1
ATOM 637 C CA . GLU A 1 79 ? 24.522 -11.129 -31.254 1.00 91.31 79 GLU A CA 1
ATOM 638 C C . GLU A 1 79 ? 24.256 -11.767 -29.879 1.00 91.31 79 GLU A C 1
ATOM 640 O O . GLU A 1 79 ? 23.317 -11.397 -29.170 1.00 91.31 79 GLU A O 1
ATOM 645 N N . LYS A 1 80 ? 25.141 -12.664 -29.427 1.00 92.06 80 LYS A N 1
ATOM 646 C CA . LYS A 1 80 ? 25.059 -13.314 -28.111 1.00 92.06 80 LYS A CA 1
ATOM 647 C C . LYS A 1 80 ? 25.161 -12.303 -26.971 1.00 92.06 80 LYS A C 1
ATOM 649 O O . LYS A 1 80 ? 24.413 -12.388 -25.992 1.00 92.06 80 LYS A O 1
ATOM 654 N N . LYS A 1 81 ? 26.052 -11.313 -27.083 1.00 91.44 81 LYS A N 1
ATOM 655 C CA . LYS A 1 81 ? 26.180 -10.225 -26.101 1.00 91.44 81 LYS A CA 1
ATOM 656 C C . LYS A 1 81 ? 24.941 -9.327 -26.089 1.00 91.44 81 LYS A C 1
ATOM 658 O O . LYS A 1 81 ? 24.525 -8.882 -25.017 1.00 91.44 81 LYS A O 1
ATOM 663 N N . ARG A 1 82 ? 24.326 -9.074 -27.247 1.00 94.56 82 ARG A N 1
ATOM 664 C CA . ARG A 1 82 ? 23.050 -8.355 -27.362 1.00 94.56 82 ARG A CA 1
ATOM 665 C C . ARG A 1 82 ? 21.927 -9.115 -26.653 1.00 94.56 82 ARG A C 1
ATOM 667 O O . ARG A 1 82 ? 21.334 -8.549 -25.739 1.00 94.56 82 ARG A O 1
ATOM 674 N N . ARG A 1 83 ? 21.741 -10.405 -26.950 1.00 94.25 83 ARG A N 1
ATOM 675 C CA . ARG A 1 83 ? 20.708 -11.251 -26.318 1.00 94.25 83 ARG A CA 1
ATOM 676 C C . ARG A 1 83 ? 20.830 -11.303 -24.797 1.00 94.25 83 ARG A C 1
ATOM 678 O O . ARG A 1 83 ? 19.833 -11.208 -24.089 1.00 94.25 83 ARG A O 1
ATOM 685 N N . ARG A 1 84 ? 22.055 -11.392 -24.264 1.00 95.25 84 ARG A N 1
ATOM 686 C CA . ARG A 1 84 ? 22.294 -11.336 -22.808 1.00 95.25 84 ARG A CA 1
ATOM 687 C C . ARG A 1 84 ? 21.821 -10.017 -22.194 1.00 95.25 84 ARG A C 1
ATOM 689 O O . ARG A 1 84 ? 21.175 -10.034 -21.150 1.00 95.25 84 ARG A O 1
ATOM 696 N N . ARG A 1 85 ? 22.111 -8.882 -22.842 1.00 96.19 85 ARG A N 1
ATOM 697 C CA . ARG A 1 85 ? 21.649 -7.560 -22.382 1.00 96.19 85 ARG A CA 1
ATOM 698 C C . ARG A 1 85 ? 20.130 -7.438 -22.447 1.00 96.19 85 ARG A C 1
ATOM 700 O O . ARG A 1 85 ? 19.527 -6.933 -21.509 1.00 96.19 85 ARG A O 1
ATOM 707 N N . GLU A 1 86 ? 19.514 -7.920 -23.518 1.00 96.44 86 GLU A N 1
ATOM 708 C CA . GLU A 1 86 ? 18.056 -7.915 -23.678 1.00 96.44 86 GLU A CA 1
ATOM 709 C C . GLU A 1 86 ? 17.369 -8.777 -22.618 1.00 96.44 86 GLU A C 1
ATOM 711 O O . GLU A 1 86 ? 16.441 -8.307 -21.961 1.00 96.44 86 GLU A O 1
ATOM 716 N N . SER A 1 87 ? 17.879 -9.988 -22.380 1.00 96.94 87 SER A N 1
ATOM 717 C CA . SER A 1 87 ? 17.397 -10.872 -21.316 1.00 96.94 87 SER A CA 1
ATOM 718 C C . SER A 1 87 ? 17.509 -10.208 -19.945 1.00 96.94 87 SER A C 1
ATOM 720 O O . SER A 1 87 ? 16.549 -10.218 -19.180 1.00 96.94 87 SER A O 1
ATOM 722 N N . HIS A 1 88 ? 18.656 -9.599 -19.636 1.00 98.25 88 HIS A N 1
ATOM 723 C CA . HIS A 1 88 ? 18.849 -8.877 -18.380 1.00 98.25 88 HIS A CA 1
ATOM 724 C C . HIS A 1 88 ? 17.856 -7.711 -18.237 1.00 98.25 88 HIS A C 1
ATOM 726 O O . HIS A 1 88 ? 17.191 -7.569 -17.212 1.00 98.25 88 HIS A O 1
ATOM 732 N N . ASN A 1 89 ? 17.691 -6.906 -19.289 1.00 98.38 89 ASN A N 1
ATOM 733 C CA . ASN A 1 89 ? 16.752 -5.785 -19.300 1.00 98.38 89 ASN A CA 1
ATOM 734 C C . ASN A 1 89 ? 15.295 -6.235 -19.135 1.00 98.38 89 ASN A C 1
ATOM 736 O O . ASN A 1 89 ? 14.510 -5.535 -18.495 1.00 98.38 89 ASN A O 1
ATOM 740 N N . ALA A 1 90 ? 14.924 -7.385 -19.699 1.00 98.00 90 ALA A N 1
ATOM 741 C CA . ALA A 1 90 ? 13.591 -7.954 -19.544 1.00 98.00 90 ALA A CA 1
ATOM 742 C C . ALA A 1 90 ? 13.311 -8.367 -18.094 1.00 98.00 90 ALA A C 1
ATOM 744 O O . ALA A 1 90 ? 12.251 -8.035 -17.561 1.00 98.00 90 ALA A O 1
ATOM 745 N N . VAL A 1 91 ? 14.276 -9.021 -17.441 1.00 98.44 91 VAL A N 1
ATOM 746 C CA . VAL A 1 91 ? 14.167 -9.410 -16.028 1.00 98.44 91 VAL A CA 1
ATOM 747 C C . VAL A 1 91 ? 14.023 -8.180 -15.134 1.00 98.44 91 VAL A C 1
ATOM 749 O O . VAL A 1 91 ? 13.108 -8.125 -14.313 1.00 98.44 91 VAL A O 1
ATOM 752 N N . GLU A 1 92 ? 14.859 -7.159 -15.330 1.00 98.31 92 GLU A N 1
ATOM 753 C CA . GLU A 1 92 ? 14.780 -5.946 -14.510 1.00 98.31 92 GLU A CA 1
ATOM 754 C C . GLU A 1 92 ? 13.477 -5.174 -14.747 1.00 98.31 92 GLU A C 1
ATOM 756 O O . GLU A 1 92 ? 12.895 -4.623 -13.813 1.00 98.31 92 GLU A O 1
ATOM 761 N N . ARG A 1 93 ? 12.961 -5.157 -15.982 1.00 98.56 93 ARG A N 1
ATOM 762 C CA . ARG A 1 93 ? 11.649 -4.563 -16.262 1.00 98.56 93 ARG A CA 1
ATOM 763 C C . ARG A 1 93 ? 10.548 -5.262 -15.464 1.00 98.56 93 ARG A C 1
ATOM 765 O O . ARG A 1 93 ? 9.828 -4.573 -14.748 1.00 98.56 93 ARG A O 1
ATOM 772 N N . ARG A 1 94 ? 10.506 -6.597 -15.494 1.00 98.56 94 ARG A N 1
ATOM 773 C CA . ARG A 1 94 ? 9.538 -7.392 -14.725 1.00 98.56 94 ARG A CA 1
ATOM 774 C C . ARG A 1 94 ? 9.658 -7.151 -13.220 1.00 98.56 94 ARG A C 1
ATOM 776 O O . ARG A 1 94 ? 8.651 -7.006 -12.537 1.00 98.56 94 ARG A O 1
ATOM 783 N N . ARG A 1 95 ? 10.883 -7.060 -12.692 1.00 98.69 95 ARG A N 1
ATOM 784 C CA . ARG A 1 95 ? 11.120 -6.722 -11.279 1.00 98.69 95 ARG A CA 1
ATOM 785 C C . ARG A 1 95 ? 10.516 -5.361 -10.923 1.00 98.69 95 ARG A C 1
ATOM 787 O O . ARG A 1 95 ? 9.843 -5.236 -9.903 1.00 98.69 95 ARG A O 1
ATOM 794 N N . ARG A 1 96 ? 10.743 -4.344 -11.760 1.00 98.50 96 ARG A N 1
ATOM 795 C CA . ARG A 1 96 ? 10.192 -2.996 -11.548 1.00 98.50 96 ARG A CA 1
ATOM 796 C C . ARG A 1 96 ? 8.669 -2.970 -11.643 1.00 98.50 96 ARG A C 1
ATOM 798 O O . ARG A 1 96 ? 8.043 -2.287 -10.840 1.00 98.50 96 ARG A O 1
ATOM 805 N N . GLU A 1 97 ? 8.087 -3.700 -12.589 1.00 98.19 97 GLU A N 1
ATOM 806 C CA . GLU A 1 97 ? 6.633 -3.850 -12.729 1.00 98.19 97 GLU A CA 1
ATOM 807 C C . GLU A 1 97 ? 6.029 -4.477 -11.474 1.00 98.19 97 GLU A C 1
ATOM 809 O O . GLU A 1 97 ? 5.139 -3.880 -10.878 1.00 98.19 97 GLU A O 1
ATOM 814 N N . ASN A 1 98 ? 6.605 -5.577 -10.982 1.00 98.31 98 ASN A N 1
ATOM 815 C CA . ASN A 1 98 ? 6.113 -6.224 -9.771 1.00 98.31 98 ASN A CA 1
ATOM 816 C C . ASN A 1 98 ? 6.179 -5.308 -8.537 1.00 98.31 98 ASN A C 1
ATOM 818 O O . ASN A 1 98 ? 5.231 -5.243 -7.7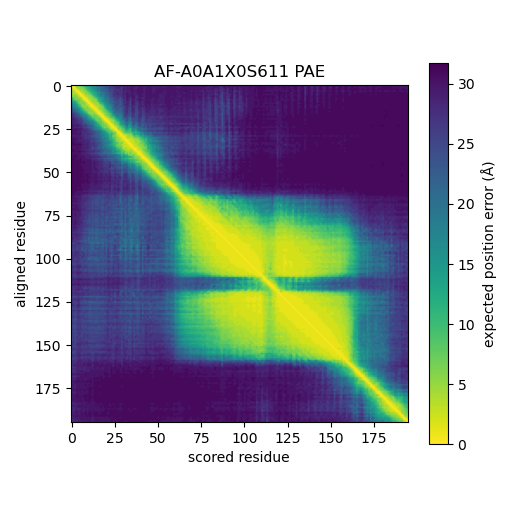62 1.00 98.31 98 ASN A O 1
ATOM 822 N N . ILE A 1 99 ? 7.261 -4.539 -8.369 1.00 97.94 99 ILE A N 1
ATOM 823 C CA . ILE A 1 99 ? 7.345 -3.542 -7.288 1.00 97.94 99 ILE A CA 1
ATOM 824 C C . ILE A 1 99 ? 6.240 -2.486 -7.431 1.00 97.94 99 ILE A C 1
ATOM 826 O O . ILE A 1 99 ? 5.610 -2.113 -6.442 1.00 97.94 99 ILE A O 1
ATOM 830 N N . ASN A 1 100 ? 5.994 -1.997 -8.648 1.00 96.88 100 ASN A N 1
ATOM 831 C CA . ASN A 1 100 ? 4.953 -1.001 -8.894 1.00 96.88 100 ASN A CA 1
ATOM 832 C C . ASN A 1 100 ? 3.556 -1.551 -8.595 1.00 96.88 100 ASN A C 1
ATOM 834 O O . ASN A 1 100 ? 2.750 -0.835 -8.007 1.00 96.88 100 ASN A O 1
ATOM 838 N N . GLU A 1 101 ? 3.286 -2.806 -8.953 1.00 96.88 101 GLU A N 1
ATOM 839 C CA . GLU A 1 101 ? 2.032 -3.491 -8.633 1.00 96.88 101 GLU A CA 1
ATOM 840 C C . GLU A 1 101 ? 1.796 -3.526 -7.125 1.00 96.88 101 GLU A C 1
ATOM 842 O O . GLU A 1 101 ? 0.736 -3.103 -6.679 1.00 96.88 101 GLU A O 1
ATOM 847 N N . ARG A 1 102 ? 2.800 -3.922 -6.329 1.00 97.19 102 ARG A N 1
ATOM 848 C CA . ARG A 1 102 ? 2.684 -3.939 -4.859 1.00 97.19 102 ARG A CA 1
ATOM 849 C C . ARG A 1 102 ? 2.422 -2.554 -4.276 1.00 97.19 102 ARG A C 1
ATOM 851 O O . ARG A 1 102 ? 1.615 -2.417 -3.364 1.00 97.19 102 ARG A O 1
ATOM 858 N N . ILE A 1 103 ? 3.077 -1.516 -4.799 1.00 95.50 103 ILE A N 1
ATOM 859 C CA . ILE A 1 103 ? 2.829 -0.136 -4.353 1.00 95.50 103 ILE A CA 1
ATOM 860 C C . ILE A 1 103 ? 1.396 0.291 -4.698 1.00 95.50 103 ILE A C 1
ATOM 862 O O . ILE A 1 103 ? 0.727 0.905 -3.872 1.00 95.50 103 ILE A O 1
ATOM 866 N N . ASN A 1 104 ? 0.905 -0.049 -5.888 1.00 92.88 104 ASN A N 1
ATOM 867 C CA . ASN A 1 104 ? -0.462 0.277 -6.291 1.00 92.88 104 ASN A CA 1
ATOM 868 C C . ASN A 1 104 ? -1.501 -0.518 -5.488 1.00 92.88 104 ASN A C 1
ATOM 870 O O . ASN A 1 104 ? -2.533 0.033 -5.123 1.00 92.88 104 ASN A O 1
ATOM 874 N N . GLU A 1 105 ? -1.219 -1.779 -5.160 1.00 94.31 105 GLU A N 1
ATOM 875 C CA . GLU A 1 105 ? -2.046 -2.615 -4.286 1.00 94.31 105 GLU A CA 1
ATOM 876 C C . GLU A 1 105 ? -2.188 -1.971 -2.900 1.00 94.31 105 GLU A C 1
ATOM 878 O O . GLU A 1 105 ? -3.309 -1.765 -2.434 1.00 94.31 105 GLU A O 1
ATOM 883 N N . LEU A 1 106 ? -1.076 -1.531 -2.293 1.00 94.69 106 LEU A N 1
ATOM 884 C CA . LEU A 1 106 ? -1.101 -0.791 -1.025 1.00 94.69 106 LEU A CA 1
ATOM 885 C C . LEU A 1 106 ? -2.003 0.445 -1.094 1.00 94.69 106 LEU A C 1
ATOM 887 O O . LEU A 1 106 ? -2.755 0.701 -0.158 1.00 94.69 106 LEU A O 1
ATOM 891 N N . ALA A 1 107 ? -1.980 1.182 -2.207 1.00 92.31 107 ALA A N 1
ATOM 892 C CA . ALA A 1 107 ? -2.812 2.369 -2.394 1.00 92.31 107 ALA A CA 1
ATOM 893 C C . ALA A 1 107 ? -4.320 2.066 -2.285 1.00 92.31 107 ALA A C 1
ATOM 895 O O . ALA A 1 107 ? -5.079 2.911 -1.811 1.00 92.31 107 ALA A O 1
ATOM 896 N N . THR A 1 108 ? -4.753 0.865 -2.683 1.00 91.62 108 THR A N 1
ATOM 897 C CA . THR A 1 108 ? -6.165 0.447 -2.606 1.00 91.62 108 THR A CA 1
ATOM 898 C C . THR A 1 108 ? -6.627 0.104 -1.192 1.00 91.62 108 THR A C 1
ATOM 900 O O . THR A 1 108 ? -7.816 0.218 -0.903 1.00 91.62 108 THR A O 1
ATOM 903 N N . LEU A 1 109 ? -5.697 -0.279 -0.312 1.00 92.56 109 LEU A N 1
ATOM 904 C CA . LEU A 1 109 ? -5.973 -0.659 1.077 1.00 92.56 109 LEU A CA 1
ATOM 905 C C . LEU A 1 109 ? -6.033 0.545 2.023 1.00 92.56 109 LEU A C 1
ATOM 907 O O . LEU A 1 109 ? -6.421 0.400 3.180 1.00 92.56 109 LEU A O 1
ATOM 911 N N . LEU A 1 110 ? -5.624 1.726 1.557 1.00 91.38 110 LEU A N 1
ATOM 912 C CA . LEU A 1 110 ? -5.656 2.937 2.364 1.00 91.38 110 LEU A CA 1
ATOM 913 C C . LEU A 1 110 ? -7.081 3.490 2.486 1.00 91.38 110 LEU A C 1
ATOM 915 O O . LEU A 1 110 ? -7.833 3.475 1.504 1.00 91.38 110 LEU A O 1
ATOM 919 N N . PRO A 1 111 ? -7.438 4.067 3.649 1.00 82.31 111 PRO A N 1
ATOM 920 C CA . PRO A 1 111 ? -8.603 4.934 3.739 1.00 82.31 111 PRO A CA 1
ATOM 921 C C . PRO A 1 111 ? -8.408 6.089 2.741 1.00 82.31 111 PRO A C 1
ATOM 923 O O . PRO A 1 111 ? -7.316 6.651 2.645 1.00 82.31 111 PRO A O 1
ATOM 926 N N . ASP A 1 112 ? -9.442 6.375 1.947 1.00 72.62 112 ASP A N 1
ATOM 927 C CA . ASP A 1 112 ? -9.444 7.324 0.815 1.00 72.62 112 ASP A CA 1
ATOM 928 C C . ASP A 1 112 ? -8.767 6.827 -0.482 1.00 72.62 112 ASP A C 1
ATOM 930 O O . ASP A 1 112 ? -8.187 7.594 -1.258 1.00 72.62 112 ASP A O 1
ATOM 934 N N . SER A 1 113 ? -8.908 5.531 -0.782 1.00 65.88 113 SER A N 1
ATOM 935 C CA . SER A 1 113 ? -8.403 4.887 -2.010 1.00 65.88 113 SER A CA 1
ATOM 936 C C . SER A 1 113 ? -8.810 5.579 -3.327 1.00 65.88 113 SER A C 1
ATOM 938 O O . SER A 1 113 ? -8.084 5.492 -4.321 1.00 65.88 113 SER A O 1
ATOM 940 N N . ARG A 1 114 ? -9.920 6.337 -3.350 1.00 63.69 114 ARG A N 1
ATOM 941 C CA . ARG A 1 114 ? -10.366 7.117 -4.527 1.00 63.69 114 ARG A CA 1
ATOM 942 C C . ARG A 1 114 ? -9.416 8.270 -4.883 1.00 63.69 114 ARG A C 1
ATOM 944 O O . ARG A 1 114 ? -9.306 8.620 -6.056 1.00 63.69 114 ARG A O 1
ATOM 951 N N . GLU A 1 115 ? -8.692 8.823 -3.911 1.00 60.47 115 GLU A N 1
ATOM 952 C CA . GLU A 1 115 ? -7.658 9.852 -4.121 1.00 60.47 115 GLU A CA 1
ATOM 953 C C . GLU A 1 115 ? -6.256 9.240 -4.281 1.00 60.47 115 GLU A C 1
ATOM 955 O O . GLU A 1 115 ? -5.333 9.867 -4.816 1.00 60.47 115 GLU A O 1
ATOM 960 N N . ALA A 1 116 ? -6.093 7.982 -3.865 1.00 58.88 116 ALA A N 1
ATOM 961 C CA . ALA A 1 116 ? -4.826 7.266 -3.911 1.00 58.88 116 ALA A CA 1
ATOM 962 C C . ALA A 1 116 ? -4.333 7.006 -5.347 1.00 58.88 116 ALA A C 1
ATOM 964 O O . ALA A 1 116 ? -3.127 7.004 -5.577 1.00 58.88 116 ALA A O 1
ATOM 965 N N . ILE A 1 117 ? -5.239 6.920 -6.333 1.00 63.41 117 ILE A N 1
ATOM 966 C CA . ILE A 1 117 ? -4.900 6.785 -7.767 1.00 63.41 117 ILE A CA 1
ATOM 967 C C . ILE A 1 117 ? -4.047 7.968 -8.269 1.00 63.41 117 ILE A C 1
ATOM 969 O O . ILE A 1 117 ? -3.249 7.815 -9.192 1.00 63.41 117 ILE A O 1
ATOM 973 N N . LYS A 1 118 ? -4.171 9.149 -7.647 1.00 68.38 118 LYS A N 1
ATOM 974 C CA . LYS A 1 118 ? -3.374 10.348 -7.974 1.00 68.38 118 LYS A CA 1
ATOM 975 C C . LYS A 1 118 ? -2.177 10.554 -7.042 1.00 68.38 118 LYS A C 1
ATOM 977 O O . LYS A 1 118 ? -1.406 11.494 -7.230 1.00 68.38 118 LYS A O 1
ATOM 982 N N . SER A 1 119 ? -2.026 9.717 -6.019 1.00 77.81 119 SER A N 1
ATOM 983 C CA . SER A 1 119 ? -0.981 9.879 -5.013 1.00 77.81 119 SER A CA 1
ATOM 984 C C . SER A 1 119 ? 0.363 9.371 -5.530 1.00 77.81 119 SER A C 1
ATOM 986 O O . SER A 1 119 ? 0.459 8.340 -6.190 1.00 77.81 119 SER A O 1
ATOM 988 N N . ASN A 1 120 ? 1.438 10.094 -5.218 1.00 90.50 120 ASN A N 1
ATOM 989 C CA . ASN A 1 120 ? 2.785 9.662 -5.578 1.00 90.50 120 ASN A CA 1
ATOM 990 C C . ASN A 1 120 ? 3.223 8.445 -4.730 1.00 90.50 120 ASN A C 1
ATOM 992 O O . ASN A 1 120 ? 2.731 8.230 -3.619 1.00 90.50 120 ASN A O 1
ATOM 996 N N . LYS A 1 121 ? 4.203 7.678 -5.229 1.00 92.62 121 LYS A N 1
ATOM 997 C CA . LYS A 1 121 ? 4.720 6.468 -4.559 1.00 92.62 121 LYS A CA 1
ATOM 998 C C . LYS A 1 121 ? 5.179 6.725 -3.120 1.00 92.62 121 LYS A C 1
ATOM 1000 O O . LYS A 1 121 ? 4.924 5.905 -2.247 1.00 92.62 121 LYS A O 1
ATOM 1005 N N . GLY A 1 122 ? 5.831 7.860 -2.857 1.00 94.06 122 GLY A N 1
ATOM 1006 C CA . GLY A 1 122 ? 6.306 8.211 -1.515 1.00 94.06 122 GLY A CA 1
ATOM 1007 C C . GLY A 1 122 ? 5.163 8.442 -0.523 1.00 94.06 122 GLY A C 1
ATOM 1008 O O . GLY A 1 122 ? 5.223 7.973 0.611 1.00 94.06 122 GLY A O 1
ATOM 1009 N N . THR A 1 123 ? 4.099 9.112 -0.961 1.00 92.94 123 THR A N 1
ATOM 1010 C CA . THR A 1 123 ? 2.885 9.341 -0.172 1.00 92.94 123 THR A CA 1
ATOM 1011 C C . THR A 1 123 ? 2.151 8.036 0.101 1.00 92.94 123 THR A C 1
ATOM 1013 O O . THR A 1 123 ? 1.751 7.817 1.241 1.00 92.94 123 THR A O 1
ATOM 1016 N N . ILE A 1 124 ? 2.018 7.155 -0.899 1.00 93.31 124 ILE A N 1
ATOM 1017 C CA . ILE A 1 124 ? 1.395 5.834 -0.719 1.00 93.31 124 ILE A CA 1
ATOM 1018 C C . ILE A 1 124 ? 2.142 5.044 0.358 1.00 93.31 124 ILE A C 1
ATOM 1020 O O . ILE A 1 124 ? 1.524 4.559 1.304 1.00 93.31 124 ILE A O 1
ATOM 1024 N N . LEU A 1 125 ? 3.474 4.969 0.267 1.00 96.19 125 LEU A N 1
ATOM 1025 C CA . LEU A 1 125 ? 4.294 4.255 1.247 1.00 96.19 125 LEU A CA 1
ATOM 1026 C C . LEU A 1 125 ? 4.157 4.852 2.652 1.00 96.19 125 LEU A C 1
ATOM 1028 O O . LEU A 1 125 ? 3.948 4.112 3.610 1.00 96.19 125 LEU A O 1
ATOM 1032 N N . ARG A 1 126 ? 4.218 6.183 2.781 1.00 94.81 126 ARG A N 1
ATOM 1033 C CA . ARG A 1 126 ? 4.063 6.868 4.072 1.00 94.81 126 ARG A CA 1
ATOM 1034 C C . ARG A 1 126 ? 2.697 6.592 4.700 1.00 94.81 126 ARG A C 1
ATOM 1036 O O . ARG A 1 126 ? 2.644 6.086 5.815 1.00 94.81 126 ARG A O 1
ATOM 1043 N N . LYS A 1 127 ? 1.612 6.843 3.957 1.00 94.00 127 LYS A N 1
ATOM 1044 C CA . LYS A 1 127 ? 0.242 6.588 4.424 1.00 94.00 127 LYS A CA 1
ATOM 1045 C C . LYS A 1 127 ? 0.027 5.114 4.782 1.00 94.00 127 LYS A C 1
ATOM 1047 O O . LYS A 1 127 ? -0.680 4.834 5.739 1.00 94.00 127 LYS A O 1
ATOM 1052 N N . SER A 1 128 ? 0.662 4.182 4.065 1.00 95.88 128 SER A N 1
ATOM 1053 C CA . SER A 1 128 ? 0.606 2.745 4.385 1.00 95.88 128 SER A CA 1
ATOM 1054 C C . SER A 1 128 ? 1.221 2.438 5.741 1.00 95.88 128 SER A C 1
ATOM 1056 O O . SER A 1 128 ? 0.609 1.744 6.547 1.00 95.88 128 SER A O 1
ATOM 1058 N N . VAL A 1 129 ? 2.397 2.995 6.030 1.00 97.19 129 VAL A N 1
ATOM 1059 C CA . VAL A 1 129 ? 3.041 2.823 7.339 1.00 97.19 129 VAL A CA 1
ATOM 1060 C C . VAL A 1 129 ? 2.183 3.426 8.452 1.00 97.19 129 VAL A C 1
ATOM 1062 O O . VAL A 1 129 ? 1.967 2.777 9.476 1.00 97.19 129 VAL A O 1
ATOM 1065 N N . ASP A 1 130 ? 1.657 4.632 8.243 1.00 96.00 130 ASP A N 1
ATOM 1066 C CA . ASP A 1 130 ? 0.808 5.309 9.226 1.00 96.00 130 ASP A CA 1
ATOM 1067 C C . ASP A 1 130 ? -0.493 4.534 9.474 1.00 96.00 130 ASP A C 1
ATOM 1069 O O . ASP A 1 130 ? -0.908 4.359 10.620 1.00 96.00 130 ASP A O 1
ATOM 1073 N N . HIS A 1 131 ? -1.104 3.991 8.418 1.00 97.00 131 HIS A N 1
ATOM 1074 C CA . HIS A 1 131 ? -2.329 3.212 8.537 1.00 97.00 131 HIS A CA 1
ATOM 1075 C C . HIS A 1 131 ? -2.105 1.885 9.271 1.00 97.00 131 HIS A C 1
ATOM 1077 O O . HIS A 1 131 ? -2.902 1.532 10.135 1.00 97.00 131 HIS A O 1
ATOM 1083 N N . ILE A 1 132 ? -0.996 1.183 9.017 1.00 97.94 132 ILE A N 1
ATOM 1084 C CA . ILE A 1 132 ? -0.643 -0.037 9.764 1.00 97.94 132 ILE A CA 1
ATOM 1085 C C . ILE A 1 132 ? -0.493 0.265 11.260 1.00 97.94 132 ILE A C 1
ATOM 1087 O O . ILE A 1 132 ? -1.005 -0.481 12.096 1.00 97.94 132 ILE A O 1
ATOM 1091 N N . ARG A 1 133 ? 0.168 1.374 11.617 1.00 98.19 133 ARG A N 1
ATOM 1092 C CA . ARG A 1 133 ? 0.296 1.806 13.020 1.00 98.19 133 ARG A CA 1
ATOM 1093 C C . ARG A 1 133 ? -1.068 2.095 13.639 1.00 98.19 133 ARG A C 1
ATOM 1095 O O . ARG A 1 133 ? -1.373 1.579 14.710 1.00 98.19 133 ARG A O 1
ATOM 1102 N N . PHE A 1 134 ? -1.910 2.837 12.926 1.00 97.19 134 PHE A N 1
ATOM 1103 C CA . PHE A 1 134 ? -3.280 3.109 13.346 1.00 97.19 134 PHE A CA 1
ATOM 1104 C C . PHE A 1 134 ? -4.089 1.821 13.574 1.00 97.19 134 PHE A C 1
ATOM 1106 O O . PHE A 1 134 ? -4.771 1.699 14.591 1.00 97.19 134 PHE A O 1
ATOM 1113 N N . LEU A 1 135 ? -3.994 0.841 12.670 1.00 98.12 135 LEU A N 1
ATOM 1114 C CA . LEU A 1 135 ? -4.678 -0.447 12.808 1.00 98.12 135 LEU A CA 1
ATOM 1115 C C . LEU A 1 135 ? -4.184 -1.2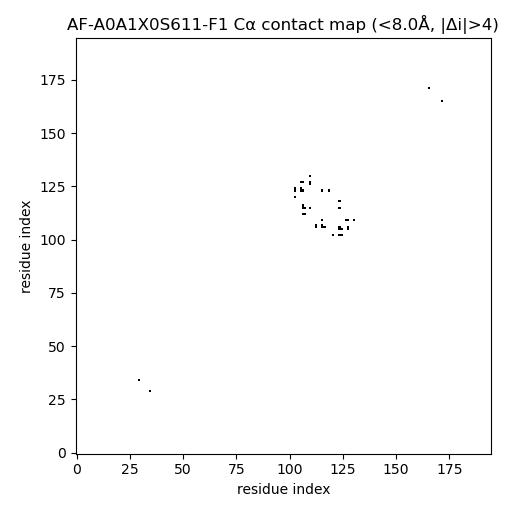29 14.030 1.00 98.12 135 LEU A C 1
ATOM 1117 O O . LEU A 1 135 ? -5.000 -1.782 14.764 1.00 98.12 135 LEU A O 1
ATOM 1121 N N . HIS A 1 136 ? -2.875 -1.232 14.298 1.00 98.38 136 HIS A N 1
ATOM 1122 C CA . HIS A 1 136 ? -2.326 -1.827 15.518 1.00 98.38 136 HIS A CA 1
ATOM 1123 C C . HIS A 1 136 ? -2.879 -1.165 16.783 1.00 98.38 136 HIS A C 1
AT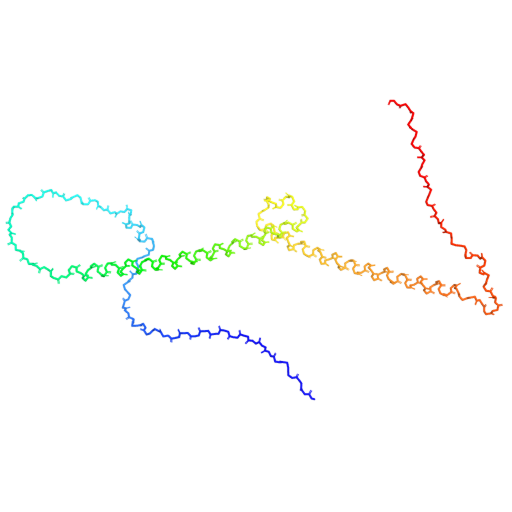OM 1125 O O . HIS A 1 136 ? -3.209 -1.860 17.743 1.00 98.38 136 HIS A O 1
ATOM 1131 N N . ASP A 1 137 ? -2.991 0.161 16.802 1.00 98.31 137 ASP A N 1
ATOM 1132 C CA . ASP A 1 137 ? -3.527 0.899 17.947 1.00 98.31 137 ASP A CA 1
ATOM 1133 C C . ASP A 1 137 ? -5.019 0.612 18.144 1.00 98.31 137 ASP A C 1
ATOM 1135 O O . ASP A 1 137 ? -5.456 0.330 19.262 1.00 98.31 137 ASP A O 1
ATOM 1139 N N . LYS A 1 138 ? -5.792 0.588 17.052 1.00 97.94 138 LYS A N 1
ATOM 1140 C CA . LYS A 1 138 ? -7.211 0.216 17.069 1.00 97.94 138 LYS A CA 1
ATOM 1141 C C . LYS A 1 138 ? -7.437 -1.206 17.557 1.00 97.94 138 LYS A C 1
ATOM 1143 O O . LYS A 1 138 ? -8.339 -1.432 18.360 1.00 97.94 138 LYS A O 1
ATOM 1148 N N . LEU A 1 139 ? -6.610 -2.153 17.121 1.00 98.44 139 LEU A N 1
ATOM 1149 C CA . LEU A 1 139 ? -6.699 -3.537 17.572 1.00 98.44 139 LEU A CA 1
ATOM 1150 C C . LEU A 1 139 ? -6.476 -3.642 19.085 1.00 98.44 139 LEU A C 1
ATOM 1152 O O . LEU A 1 139 ? -7.274 -4.284 19.765 1.00 98.44 139 LEU A O 1
ATOM 1156 N N . ARG A 1 140 ? -5.459 -2.953 19.626 1.00 98.38 140 ARG A N 1
ATOM 1157 C CA . ARG A 1 140 ? -5.216 -2.913 21.079 1.00 98.38 140 ARG A CA 1
ATOM 1158 C C . ARG A 1 140 ? -6.396 -2.307 21.839 1.00 98.38 140 ARG A C 1
ATOM 1160 O O . ARG A 1 140 ? -6.821 -2.868 22.844 1.00 98.38 140 ARG A O 1
ATOM 1167 N N . GLN A 1 141 ? -6.964 -1.207 21.338 1.00 98.44 141 GLN A N 1
ATOM 1168 C CA . GLN A 1 141 ? -8.156 -0.591 21.936 1.00 98.44 141 GLN A CA 1
ATOM 1169 C C . GLN A 1 141 ? -9.351 -1.551 21.956 1.00 98.44 141 GLN A C 1
ATOM 1171 O O . GLN A 1 141 ? -10.044 -1.654 22.967 1.00 98.44 141 GLN A O 1
ATOM 1176 N N . HIS A 1 142 ? -9.595 -2.276 20.861 1.00 98.38 142 HIS A N 1
ATOM 1177 C CA . HIS A 1 142 ? -10.676 -3.256 20.804 1.00 98.38 142 HIS A CA 1
ATOM 1178 C C . HIS A 1 142 ? -10.452 -4.424 21.765 1.00 98.38 142 HIS A C 1
ATOM 1180 O O . HIS A 1 142 ? -11.389 -4.815 22.453 1.00 98.38 142 HIS A O 1
ATOM 1186 N N . GLN A 1 143 ? -9.224 -4.933 21.875 1.00 98.38 143 GLN A N 1
ATOM 1187 C CA . GLN A 1 143 ? -8.882 -5.989 22.831 1.00 98.38 143 GLN A CA 1
ATOM 1188 C C . GLN A 1 143 ? -9.116 -5.550 24.280 1.00 98.38 143 GLN A C 1
ATOM 1190 O O . GLN A 1 143 ? -9.747 -6.280 25.039 1.00 98.38 143 GLN A O 1
ATOM 1195 N N . GLN A 1 144 ? -8.685 -4.339 24.646 1.00 98.25 144 GLN A N 1
ATOM 1196 C CA . GLN A 1 144 ? -8.952 -3.787 25.975 1.00 98.25 144 GLN A CA 1
ATOM 1197 C C . GLN A 1 144 ? -10.459 -3.649 26.224 1.00 98.25 144 GLN A C 1
ATOM 1199 O O . GLN A 1 144 ? -10.956 -4.046 27.275 1.00 98.25 144 GLN A O 1
ATOM 1204 N N . ARG A 1 145 ? -11.210 -3.144 25.238 1.00 97.81 145 ARG A N 1
ATOM 1205 C CA . ARG A 1 145 ? -12.659 -2.989 25.373 1.00 97.81 145 ARG A CA 1
ATOM 1206 C C . ARG A 1 145 ? -13.374 -4.327 25.553 1.00 97.81 145 ARG A C 1
ATOM 1208 O O . ARG A 1 145 ? -14.330 -4.399 26.318 1.00 97.81 145 ARG A O 1
ATOM 1215 N N . ILE A 1 146 ? -12.926 -5.368 24.856 1.00 98.25 146 ILE A N 1
ATOM 1216 C CA . ILE A 1 146 ? -13.455 -6.725 25.019 1.00 98.25 146 ILE A CA 1
ATOM 1217 C C . ILE A 1 146 ? -13.205 -7.211 26.449 1.00 98.25 146 ILE A C 1
ATOM 1219 O O . ILE A 1 146 ? -14.160 -7.599 27.111 1.00 98.25 146 ILE A O 1
ATOM 1223 N N . GLN A 1 147 ? -11.979 -7.079 26.966 1.00 98.00 147 GLN A N 1
ATOM 1224 C CA . GLN A 1 147 ? -11.645 -7.474 28.343 1.00 98.00 147 GLN A CA 1
ATOM 1225 C C . GLN A 1 147 ? -12.475 -6.721 29.395 1.00 98.00 147 GLN A C 1
ATOM 1227 O O . GLN A 1 147 ? -12.947 -7.317 30.364 1.00 98.00 147 GLN A O 1
ATOM 1232 N N . GLU A 1 148 ? -12.685 -5.415 29.209 1.00 97.06 148 GLU A N 1
ATOM 1233 C CA . GLU 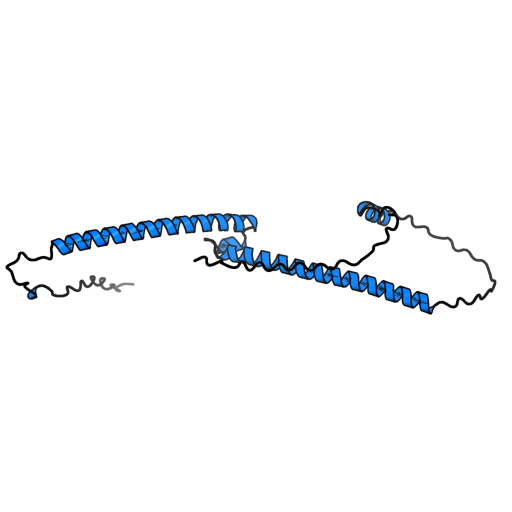A 1 148 ? -13.539 -4.607 30.088 1.00 97.06 148 GLU A CA 1
ATOM 1234 C C . GLU A 1 148 ? -14.988 -5.107 30.087 1.00 97.06 148 GLU A C 1
ATOM 1236 O O . GLU A 1 148 ? -15.609 -5.223 31.145 1.00 97.06 148 GLU A O 1
ATOM 1241 N N . LEU A 1 149 ? -15.533 -5.408 28.905 1.00 96.62 149 LEU A N 1
ATOM 1242 C CA . LEU A 1 149 ? -16.899 -5.908 28.760 1.00 96.62 149 LEU A CA 1
ATOM 1243 C C . LEU A 1 149 ? -17.053 -7.316 29.345 1.00 96.62 149 LEU A C 1
ATOM 1245 O O . LEU A 1 149 ? -18.032 -7.570 30.041 1.00 96.62 149 LEU A O 1
ATOM 1249 N N . GLU A 1 150 ? -16.088 -8.205 29.117 1.00 96.12 150 GLU A N 1
ATOM 1250 C CA . GLU A 1 150 ? -16.048 -9.542 29.718 1.00 96.12 150 GLU A CA 1
ATOM 1251 C C . GLU A 1 150 ? -15.994 -9.460 31.249 1.00 96.12 150 GLU A C 1
ATOM 1253 O O . GLU A 1 150 ? -16.780 -10.119 31.928 1.00 96.12 150 GLU A O 1
ATOM 1258 N N . SER A 1 151 ? -15.150 -8.579 31.796 1.00 95.94 151 SER A N 1
ATOM 1259 C CA . SER A 1 151 ? -15.051 -8.350 33.245 1.00 95.94 151 SER A CA 1
ATOM 1260 C C . SER A 1 151 ? -16.354 -7.802 33.832 1.00 95.94 151 SER A C 1
ATOM 1262 O O . SER A 1 151 ? -16.792 -8.229 34.901 1.00 95.94 151 SER A O 1
ATOM 1264 N N . ALA A 1 152 ? -17.008 -6.871 33.129 1.00 94.44 152 ALA A N 1
ATOM 1265 C CA . ALA A 1 152 ? -18.296 -6.331 33.549 1.00 94.44 152 ALA A CA 1
ATOM 1266 C C . ALA A 1 152 ? -19.392 -7.407 33.531 1.00 94.44 152 ALA A C 1
ATOM 1268 O O . ALA A 1 152 ? -20.158 -7.513 34.489 1.00 94.44 152 ALA A O 1
ATOM 1269 N N . LEU A 1 153 ? -19.456 -8.223 32.474 1.00 92.62 153 LEU A N 1
ATOM 1270 C CA . LEU A 1 153 ? -20.401 -9.337 32.378 1.00 92.62 153 LEU A CA 1
ATOM 1271 C C . LEU A 1 153 ? -20.185 -10.358 33.493 1.00 92.62 153 LEU A C 1
ATOM 1273 O O . LEU A 1 153 ? -21.163 -10.822 34.078 1.00 92.62 153 LEU A O 1
ATOM 1277 N N . GLU A 1 154 ? -18.934 -10.670 33.823 1.00 92.31 154 GLU A N 1
ATOM 1278 C CA . GLU A 1 154 ? -18.617 -11.584 34.917 1.00 92.31 154 GLU A CA 1
ATOM 1279 C C . GLU A 1 154 ? -19.066 -11.019 36.269 1.00 92.31 154 GLU A C 1
ATOM 1281 O O . GLU A 1 154 ? -19.733 -11.705 37.044 1.00 92.31 154 GLU A O 1
ATOM 1286 N N . LEU A 1 155 ? -18.829 -9.729 36.523 1.00 91.50 155 LEU A N 1
ATOM 1287 C CA . LEU A 1 155 ? -19.322 -9.069 37.732 1.00 91.50 155 LEU A CA 1
ATOM 1288 C C . LEU A 1 155 ? -20.856 -9.106 37.826 1.00 91.50 155 LEU A C 1
ATOM 1290 O O . LEU A 1 155 ? -21.404 -9.378 38.898 1.00 91.50 155 LEU A O 1
ATOM 1294 N N . TYR A 1 156 ? -21.561 -8.850 36.720 1.00 89.44 156 TYR A N 1
ATOM 1295 C CA . TYR A 1 156 ? -23.022 -8.950 36.681 1.00 89.44 156 TYR A CA 1
ATOM 1296 C C . TYR A 1 156 ? -23.504 -10.381 36.926 1.00 89.44 156 TYR A C 1
ATOM 1298 O O . TYR A 1 156 ? -24.450 -10.563 37.690 1.00 89.44 156 TYR A O 1
ATOM 1306 N N . ARG A 1 157 ? -22.846 -11.393 36.346 1.00 84.56 157 ARG A N 1
ATOM 1307 C CA . ARG A 1 157 ? -23.150 -12.810 36.597 1.00 84.56 157 ARG A CA 1
ATOM 1308 C C . ARG A 1 157 ? -22.972 -13.179 38.061 1.00 84.56 157 ARG A C 1
ATOM 1310 O O . ARG A 1 157 ? -23.873 -13.781 38.633 1.00 84.56 157 ARG A O 1
ATOM 1317 N N . VAL A 1 158 ? -21.870 -12.770 38.688 1.00 85.88 158 VAL A N 1
ATOM 1318 C CA . VAL A 1 158 ? -21.628 -13.005 40.120 1.00 85.88 158 VAL A CA 1
ATOM 1319 C C . VAL A 1 158 ? -22.687 -12.307 40.978 1.00 85.88 158 VAL A C 1
ATOM 1321 O O . VAL A 1 158 ? -23.214 -12.901 41.918 1.00 85.88 158 VAL A O 1
ATOM 1324 N N . ARG A 1 159 ? -23.050 -11.060 40.648 1.00 83.31 159 ARG A N 1
ATOM 1325 C CA . ARG A 1 159 ? -24.088 -10.305 41.370 1.00 83.31 159 ARG A CA 1
ATOM 1326 C C . ARG A 1 159 ? -25.480 -10.931 41.223 1.00 83.31 159 ARG A C 1
ATOM 1328 O O . ARG A 1 159 ? -26.204 -11.009 42.209 1.00 83.31 159 ARG A O 1
ATOM 1335 N N . LEU A 1 160 ? -25.848 -11.394 40.030 1.00 68.62 160 LEU A N 1
ATOM 1336 C CA . LEU A 1 160 ? -27.111 -12.099 39.779 1.00 68.62 160 LEU A CA 1
ATOM 1337 C C . LEU A 1 160 ? -27.119 -13.501 40.404 1.00 68.62 160 LEU A C 1
ATOM 1339 O O . LEU A 1 160 ? -28.134 -13.908 40.958 1.00 68.62 160 LEU A O 1
ATOM 1343 N N . GLY A 1 161 ? -25.986 -14.206 40.407 1.00 61.06 161 GLY A N 1
ATOM 1344 C CA . GLY A 1 161 ? -25.815 -15.481 41.107 1.00 61.06 161 GLY A CA 1
ATOM 1345 C C . GLY A 1 161 ? -25.994 -15.356 42.624 1.00 61.06 161 GLY A C 1
ATOM 1346 O O . GLY A 1 161 ? -26.592 -16.232 43.240 1.00 61.06 161 GLY A O 1
ATOM 1347 N N . GLN A 1 162 ? -25.580 -14.230 43.219 1.00 54.41 162 GLN A N 1
ATOM 1348 C CA . GLN A 1 162 ? -25.887 -13.905 44.619 1.00 54.41 162 GLN A CA 1
ATOM 1349 C C . GLN A 1 162 ? -27.367 -13.557 44.861 1.00 54.41 162 GLN A C 1
ATOM 1351 O O . GLN A 1 162 ? -27.837 -13.684 45.987 1.00 54.41 162 GLN A O 1
ATOM 1356 N N . GLN A 1 163 ? -28.116 -13.148 43.831 1.00 49.00 163 GLN A N 1
ATOM 1357 C CA . GLN A 1 163 ? -29.539 -12.795 43.934 1.00 49.00 163 GLN A CA 1
ATOM 1358 C C . GLN A 1 163 ? -30.487 -13.970 43.604 1.00 49.00 163 GLN A C 1
ATOM 1360 O O . GLN A 1 163 ? -31.682 -13.880 43.870 1.00 49.00 163 GLN A O 1
ATOM 1365 N N . MET A 1 164 ? -29.966 -15.078 43.060 1.00 46.25 164 MET A N 1
ATOM 1366 C CA . MET A 1 164 ? -30.732 -16.267 42.643 1.00 46.25 164 MET A CA 1
ATOM 1367 C C . MET A 1 164 ? -30.550 -17.492 43.554 1.00 46.25 164 MET A C 1
ATOM 1369 O O . MET A 1 164 ? -31.070 -18.560 43.238 1.00 46.25 164 MET A O 1
ATOM 1373 N N . MET A 1 165 ? -29.861 -17.365 44.692 1.00 46.25 165 MET A N 1
ATOM 1374 C CA . MET A 1 165 ? -29.980 -18.348 45.774 1.00 46.25 165 MET A CA 1
ATOM 1375 C C . MET A 1 165 ? -31.198 -17.965 46.623 1.00 46.25 165 MET A C 1
ATOM 1377 O O . MET A 1 165 ? -31.111 -16.993 47.380 1.00 46.25 165 MET A O 1
ATOM 1381 N N . PRO A 1 166 ? -32.343 -18.667 46.510 1.00 50.66 166 PRO A N 1
ATOM 1382 C CA . PRO A 1 166 ? -33.418 -18.468 47.465 1.00 50.66 166 PRO A CA 1
ATOM 1383 C C . PRO A 1 166 ? -32.888 -18.846 48.859 1.00 50.66 166 PRO A C 1
ATOM 1385 O O . PRO A 1 166 ? -32.068 -19.766 48.975 1.00 50.66 166 PRO A O 1
ATOM 1388 N N . PRO A 1 167 ? -33.321 -18.158 49.929 1.00 54.59 167 PRO A N 1
ATOM 1389 C CA . PRO A 1 167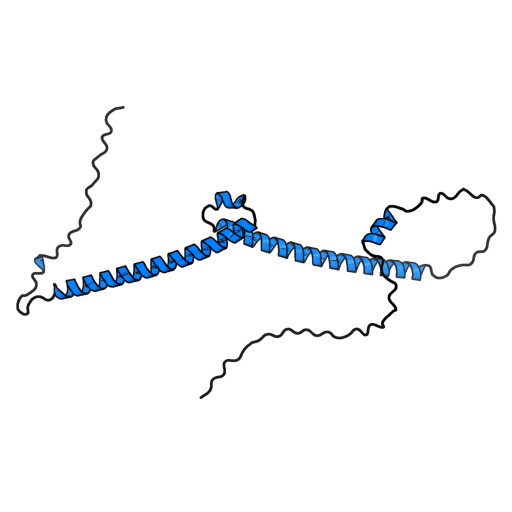 ? -33.015 -18.595 51.283 1.00 54.59 167 PRO A CA 1
ATOM 1390 C C . PRO A 1 167 ? -33.442 -20.065 51.443 1.00 54.59 167 PRO A C 1
ATOM 1392 O O . PRO A 1 167 ? -34.492 -20.451 50.914 1.00 54.59 167 PRO A O 1
ATOM 1395 N N . PRO A 1 168 ? -32.645 -20.903 52.130 1.00 50.12 168 PRO A N 1
ATOM 1396 C CA . PRO A 1 168 ? -32.956 -22.318 52.278 1.00 50.12 168 PRO A CA 1
ATOM 1397 C C . PRO A 1 168 ? -34.287 -22.459 53.029 1.00 50.12 168 PRO A C 1
ATOM 1399 O O . PRO A 1 168 ? -34.349 -22.225 54.232 1.00 50.12 168 PRO A O 1
ATOM 1402 N N . GLY A 1 169 ? -35.364 -22.783 52.301 1.00 57.19 169 GLY A N 1
ATOM 1403 C CA . GLY A 1 169 ? -36.708 -22.943 52.869 1.00 57.19 169 GLY A CA 1
ATOM 1404 C C . GLY A 1 169 ? -37.897 -22.534 51.990 1.00 57.19 169 GLY A C 1
ATOM 1405 O O . GLY A 1 169 ? -39.017 -22.897 52.338 1.00 57.19 169 GLY A O 1
ATOM 1406 N N . HIS A 1 170 ? -37.706 -21.839 50.859 1.00 53.94 170 HIS A N 1
ATOM 1407 C CA . HIS A 1 170 ? -38.824 -21.456 49.977 1.00 53.94 170 HIS A CA 1
ATOM 1408 C C . HIS A 1 170 ? -38.725 -22.086 48.574 1.00 53.94 170 HIS A C 1
ATOM 1410 O O . HIS A 1 170 ? -37.738 -21.845 47.876 1.00 53.94 170 HIS A O 1
ATOM 1416 N N . PRO A 1 171 ? -39.720 -22.891 48.136 1.00 56.03 171 PRO A N 1
ATOM 1417 C CA . PRO A 1 171 ? -39.766 -23.410 46.773 1.00 56.03 171 PRO A CA 1
ATOM 1418 C C . PRO A 1 171 ? -39.951 -22.261 45.776 1.00 56.03 171 PRO A C 1
ATOM 1420 O O . PRO A 1 171 ? -40.706 -21.322 46.025 1.00 56.03 171 PRO A O 1
ATOM 1423 N N . LEU A 1 172 ? -39.237 -22.335 44.653 1.00 58.22 172 LEU A N 1
ATOM 1424 C CA . LEU A 1 172 ? -39.318 -21.354 43.576 1.00 58.22 172 LEU A CA 1
ATOM 1425 C C . LEU A 1 172 ? -40.728 -21.368 42.973 1.00 58.22 172 LEU A C 1
ATOM 1427 O O . LEU A 1 172 ? -41.174 -22.400 42.470 1.00 58.22 172 LEU A O 1
ATOM 1431 N N . ASP A 1 173 ? -41.414 -20.225 42.996 1.00 60.19 173 ASP A N 1
ATOM 1432 C CA . ASP A 1 173 ? -42.655 -20.041 42.248 1.00 60.19 173 ASP A CA 1
ATOM 1433 C C . ASP A 1 173 ? -42.322 -19.833 40.762 1.00 60.19 173 ASP A C 1
ATOM 1435 O O . ASP A 1 173 ? -42.025 -18.731 40.299 1.00 60.19 173 ASP A O 1
ATOM 1439 N N . ILE A 1 174 ? -42.319 -20.936 40.011 1.00 57.00 174 ILE A N 1
ATOM 1440 C CA . ILE A 1 174 ? -42.003 -20.984 38.574 1.00 57.00 174 ILE A CA 1
ATOM 1441 C C . ILE A 1 174 ? -43.077 -20.252 37.732 1.00 57.00 174 ILE A C 1
ATOM 1443 O O . ILE A 1 174 ? -42.842 -19.955 36.561 1.00 57.00 174 ILE A O 1
ATOM 1447 N N . SER A 1 175 ? -44.219 -19.871 38.323 1.00 55.22 175 SER A N 1
ATOM 1448 C CA . SER A 1 175 ? -45.316 -19.153 37.649 1.00 55.22 175 SER A CA 1
ATOM 1449 C C . SER A 1 175 ? -44.921 -17.796 37.058 1.00 55.22 175 SER A C 1
ATOM 1451 O O . SER A 1 175 ? -45.575 -17.322 36.131 1.00 55.22 175 SER A O 1
ATOM 1453 N N . ALA A 1 176 ? -43.879 -17.150 37.592 1.00 55.69 176 ALA A N 1
ATOM 1454 C CA . ALA A 1 176 ? -43.492 -15.793 37.201 1.00 55.69 176 ALA A CA 1
ATOM 1455 C C . ALA A 1 176 ? -42.532 -15.734 35.998 1.00 55.69 176 ALA A C 1
ATOM 1457 O O . ALA A 1 176 ? -42.265 -14.653 35.474 1.00 55.69 176 ALA A O 1
ATOM 1458 N N . ILE A 1 177 ? -42.022 -16.877 35.526 1.00 54.00 177 ILE A N 1
ATOM 1459 C CA . ILE A 1 177 ? -41.137 -16.945 34.356 1.00 54.00 177 ILE A CA 1
ATOM 1460 C C . ILE A 1 177 ? -42.000 -17.040 33.091 1.00 54.00 177 ILE A C 1
ATOM 1462 O O . ILE A 1 177 ? -41.989 -18.036 32.371 1.00 54.00 177 ILE A O 1
ATOM 1466 N N . GLN A 1 178 ? -42.781 -15.994 32.810 1.00 54.12 178 GLN A N 1
ATOM 1467 C CA . GLN A 1 178 ? -43.260 -15.781 31.448 1.00 54.12 178 GLN A CA 1
ATOM 1468 C C . GLN A 1 178 ? -42.147 -15.098 30.642 1.00 54.12 178 GLN A C 1
ATOM 1470 O O . GLN A 1 178 ? -41.586 -14.099 31.101 1.00 54.12 178 GLN A O 1
ATOM 1475 N N . PRO A 1 179 ? -41.808 -15.587 29.437 1.00 52.56 179 PRO A N 1
ATOM 1476 C CA . PRO A 1 179 ? -40.913 -14.864 28.550 1.00 52.56 179 PRO A CA 1
ATOM 1477 C C . PRO A 1 179 ? -41.604 -13.561 28.128 1.00 52.56 179 PRO A C 1
ATOM 1479 O O . PRO A 1 179 ? -42.461 -13.546 27.246 1.00 52.56 179 PRO A O 1
ATOM 1482 N N . HIS A 1 180 ? -41.252 -12.449 28.774 1.00 54.72 180 HIS A N 1
ATOM 1483 C CA . HIS A 1 180 ? -41.676 -11.123 28.340 1.00 54.72 180 HIS A CA 1
ATOM 1484 C C . HIS A 1 180 ? -40.936 -10.766 27.047 1.00 54.72 180 HIS A C 1
ATOM 1486 O O . HIS A 1 180 ? -39.863 -10.163 27.060 1.00 54.72 180 HIS A O 1
ATOM 1492 N N . TYR A 1 181 ? -41.519 -11.140 25.908 1.00 52.12 181 TYR A N 1
ATOM 1493 C CA . TYR A 1 181 ? -41.127 -10.607 24.609 1.00 52.12 181 TYR A CA 1
ATOM 1494 C C . TYR A 1 181 ? -41.497 -9.120 24.567 1.00 52.12 181 TYR A C 1
ATOM 1496 O O . TYR A 1 181 ? -42.650 -8.757 24.344 1.00 52.12 181 TYR A O 1
ATOM 1504 N N . HIS A 1 182 ? -40.520 -8.244 24.808 1.00 58.03 182 HIS A N 1
ATOM 1505 C CA . HIS A 1 182 ? -40.669 -6.810 24.569 1.00 58.03 182 HIS A CA 1
ATOM 1506 C C . HIS A 1 182 ? -40.711 -6.589 23.050 1.00 58.03 182 HIS A C 1
ATOM 1508 O O . HIS A 1 182 ? -39.675 -6.560 22.384 1.00 58.03 182 HIS A O 1
ATOM 1514 N N . HIS A 1 183 ? -41.913 -6.506 22.479 1.00 64.62 183 HIS A N 1
ATOM 1515 C CA . HIS A 1 183 ? -42.086 -6.105 21.087 1.00 64.62 183 HIS A CA 1
ATOM 1516 C C . HIS A 1 183 ? -41.881 -4.583 21.003 1.00 64.62 183 HIS A C 1
ATOM 1518 O O . HIS A 1 183 ? -42.530 -3.855 21.761 1.00 64.62 183 HIS A O 1
ATOM 1524 N N . PRO A 1 184 ? -40.979 -4.071 20.147 1.00 72.81 184 PRO A N 1
ATOM 1525 C CA . PRO A 1 184 ? -40.835 -2.633 19.968 1.00 72.81 184 PRO A CA 1
ATOM 1526 C C . PRO A 1 184 ? -42.151 -2.035 19.433 1.00 72.81 184 PRO A C 1
ATOM 1528 O O . PRO A 1 184 ? -42.846 -2.694 18.654 1.00 72.81 184 PRO A O 1
ATOM 1531 N N . PRO A 1 185 ? -42.520 -0.807 19.842 1.00 72.94 185 PRO A N 1
ATOM 1532 C CA . PRO A 1 185 ? -43.743 -0.172 19.371 1.00 72.94 185 PRO A CA 1
ATOM 1533 C C . PRO A 1 185 ? -43.681 0.041 17.853 1.00 72.94 185 PRO A C 1
ATOM 1535 O O . PRO A 1 185 ? -42.692 0.552 17.325 1.00 72.94 185 PRO A O 1
ATOM 1538 N N . LEU A 1 186 ? -44.745 -0.372 17.159 1.00 70.81 186 LEU A N 1
ATOM 1539 C CA . LEU A 1 186 ? -44.910 -0.165 15.721 1.00 70.81 186 LEU A CA 1
ATOM 1540 C C . LEU A 1 186 ? -44.878 1.341 15.396 1.00 70.81 186 LEU A C 1
ATOM 1542 O O . LEU A 1 186 ? -45.476 2.132 16.132 1.00 70.81 186 LEU A O 1
ATOM 1546 N N . PRO A 1 187 ? -44.218 1.755 14.300 1.00 74.62 187 PRO A N 1
ATOM 1547 C CA . PRO A 1 187 ? -44.267 3.141 13.854 1.00 74.62 187 PRO A CA 1
ATOM 1548 C C . PRO A 1 187 ? -45.704 3.526 13.455 1.00 74.62 187 PRO A C 1
ATOM 1550 O O . PRO A 1 187 ? -46.446 2.680 12.944 1.00 74.62 187 PRO A O 1
ATOM 1553 N N . PRO A 1 188 ? -46.116 4.789 13.673 1.00 75.25 188 PRO A N 1
ATOM 1554 C CA . PRO A 1 188 ? -47.449 5.240 13.301 1.00 75.25 188 PRO A CA 1
ATOM 1555 C C . PRO A 1 188 ? -47.645 5.168 11.777 1.00 75.25 188 PRO A C 1
ATOM 1557 O O . PRO A 1 188 ? -46.697 5.417 11.023 1.00 75.25 188 PRO A O 1
ATOM 1560 N N . PRO A 1 189 ? -48.863 4.845 11.306 1.00 71.81 189 PRO A N 1
ATOM 1561 C CA . PRO A 1 189 ? -49.146 4.753 9.882 1.00 71.81 189 PRO A CA 1
ATOM 1562 C C . PRO A 1 189 ? -48.946 6.111 9.203 1.00 71.81 189 PRO A C 1
ATOM 1564 O O . PRO A 1 189 ? -49.402 7.148 9.689 1.00 71.81 189 PRO A O 1
ATOM 1567 N N . SER A 1 190 ? -48.262 6.094 8.060 1.00 69.19 190 SER A N 1
ATOM 1568 C CA . SER A 1 190 ? -48.076 7.264 7.208 1.00 69.19 190 SER A CA 1
ATOM 1569 C C . SER A 1 190 ? -49.432 7.731 6.679 1.00 69.19 190 SER A C 1
ATOM 1571 O O . SER A 1 190 ? -50.039 7.067 5.839 1.00 69.19 190 SER A O 1
ATOM 1573 N N . ASN A 1 191 ? -49.902 8.885 7.155 1.00 60.50 191 ASN A N 1
ATOM 1574 C CA . ASN A 1 191 ? -51.031 9.583 6.553 1.00 60.50 191 ASN A CA 1
ATOM 1575 C C . ASN A 1 191 ? -50.616 10.050 5.153 1.00 60.50 191 ASN A C 1
ATOM 1577 O O . ASN A 1 191 ? -49.975 11.084 4.994 1.00 60.50 191 ASN A O 1
ATOM 1581 N N . THR A 1 192 ? -50.980 9.281 4.132 1.00 65.00 192 THR A N 1
ATOM 1582 C CA . THR A 1 192 ? -51.082 9.784 2.760 1.00 65.00 192 THR A CA 1
ATOM 1583 C C . THR A 1 192 ? -52.491 10.324 2.582 1.00 65.00 192 THR A C 1
ATOM 1585 O O . THR A 1 192 ? -53.401 9.650 2.107 1.00 65.00 192 THR A O 1
ATOM 1588 N N . LYS A 1 193 ? -52.677 11.564 3.028 1.00 63.25 193 LYS A N 1
ATOM 1589 C CA . LYS A 1 193 ? -53.758 12.417 2.554 1.00 63.25 193 LYS A CA 1
ATOM 1590 C C . LYS A 1 193 ? -53.147 13.772 2.228 1.00 63.25 193 LYS A C 1
ATOM 1592 O O . LYS A 1 193 ? -52.466 14.343 3.071 1.00 63.25 193 LYS A O 1
ATOM 1597 N N . ASP A 1 194 ? -53.407 14.197 0.997 1.00 59.72 194 ASP A N 1
ATOM 1598 C CA . ASP A 1 194 ? -53.116 15.505 0.409 1.00 59.72 194 ASP A CA 1
ATOM 1599 C C . ASP A 1 194 ? -51.674 15.709 -0.098 1.00 59.72 194 ASP A C 1
ATOM 1601 O O . ASP A 1 194 ? -50.787 16.146 0.631 1.00 59.72 194 ASP A O 1
ATOM 1605 N N . MET A 1 195 ? -51.433 15.378 -1.374 1.00 50.56 195 MET A N 1
ATOM 1606 C CA . MET A 1 195 ? -51.302 16.329 -2.503 1.00 50.56 195 MET A CA 1
ATOM 1607 C C . MET A 1 195 ? -50.870 15.608 -3.786 1.00 50.56 195 MET A C 1
ATOM 1609 O O . MET A 1 195 ? -49.976 14.736 -3.713 1.00 50.56 195 MET A O 1
#

Mean predicted aligned error: 21.22 Å

Foldseek 3Di:
DDDDDDDPDPDPDDDDDDDPDDDDDDDDDDDPVRVVVVVVDDDDDDDDDDDDDDDDDDPDDPDPPVVVVVVVVVVVVVVVVVVVVVVVVVVVVVVVVVVVVVLLVLLCVADVSVCSVVDDSVVSVVSSVVVVVVVVVVVVVVVVVVVVVVVVVVVVVVVVVVVPPDDPPDDDPPVPPDPPPPDPDDDDDDPPDDD

Organism: Rhizopus microsporus (NCBI:txid58291)